Protein AF-A0A927V070-F1 (afdb_monomer)

Secondary structure (DSSP, 8-state):
----SSSSHHHHTT------------------TTHHHHHHHHHHHHHHHHHHHHHHHHHHHHHHHHHHHHHHHHHHHHHHHHHHHHHHHTSHHHHH-HHHHHHHHHHHHHHHHHHHS-TTEE-TT-EEETTTTEEEEEEEEEE----SS--PPEEEEEEEEEEPP------GGGGGG-EEEEETT-SEEBS-TT-HHHHHTT-EEEEEEGGGTTT-TTGGG-PPEEPTTS--SS-TT--EEEEETTT-EEES-TT-GGGS--EEEEEGGG--TTPEEPTTT-

Sequence (282 aa):
MNALFPLYIKLLNKYKVSLYPDNKRAFLSVSVAGSLSIEASMVLPLFMFFMLVICSPLFIMNKELVLREKMLETSLKMSEFFYITENVSSMDFAKSHPDIYSAAVKGISVVYAYTNLPSDVSAKLSTVSADKKIIDLIADYKTDIHYPFSVPSLHFIQRCYVRGFCGAQIKKSDYENITVYVTKYGTAYHKDTNCSYLYGANRVETSISYDNLFADITYMNQSYAACNLCIPTTMDNINFVYLTIGAYSYHYSLSCPIFKRTIYAVRLADITGEYSPCILCY

Solvent-accessible surface area (backbone atoms only — not comparable to full-atom values): 17044 Å² total; per-residue (Å²): 141,81,93,79,74,78,70,66,67,65,62,70,69,75,71,82,76,87,80,86,79,83,90,74,94,70,74,91,76,78,84,53,94,60,54,71,59,54,52,50,66,53,48,52,59,52,52,50,52,51,50,51,60,67,48,50,59,55,58,54,50,52,53,51,51,57,49,48,51,52,49,49,55,50,46,53,55,44,12,50,50,44,31,60,48,52,62,52,42,74,39,75,72,37,66,77,38,58,66,62,53,42,48,49,56,40,49,54,40,50,53,52,48,66,73,71,48,59,90,72,47,43,55,85,80,36,48,63,41,62,90,77,35,34,37,38,46,28,42,40,34,70,46,77,61,95,56,103,57,98,58,79,65,43,80,48,78,48,77,46,80,42,68,39,38,69,75,83,82,76,50,82,78,44,64,58,60,37,62,27,41,35,40,89,83,55,54,42,39,28,72,52,94,81,41,62,69,83,75,44,37,63,43,74,75,51,74,46,48,45,86,48,44,80,79,43,41,52,55,90,81,42,73,58,42,80,39,85,84,40,64,67,97,60,83,78,87,64,62,50,32,34,36,22,81,56,68,38,30,33,33,67,46,95,81,30,67,78,62,58,86,50,77,44,83,41,42,53,68,75,60,64,97,73,56,40,80,31,78,90,69,102

pLDDT: mean 78.22, std 15.0, range [40.25, 95.62]

Structure (mmCIF, N/CA/C/O backbone):
data_AF-A0A927V070-F1
#
_entry.id   AF-A0A927V070-F1
#
loop_
_atom_site.group_PDB
_atom_site.id
_atom_site.type_symbol
_atom_site.label_atom_id
_atom_site.label_alt_id
_atom_site.label_comp_id
_atom_site.label_asym_id
_atom_site.label_entity_id
_atom_site.label_seq_id
_atom_site.pdbx_PDB_ins_code
_atom_site.Cartn_x
_atom_site.Cartn_y
_atom_site.Cartn_z
_atom_site.occupancy
_atom_site.B_iso_or_equiv
_atom_site.auth_seq_id
_atom_site.auth_comp_id
_atom_site.auth_asym_id
_atom_site.auth_atom_id
_atom_site.pdbx_PDB_model_num
ATOM 1 N N . MET A 1 1 ? 85.638 -55.275 -41.269 1.00 42.44 1 MET A N 1
ATOM 2 C CA . MET A 1 1 ? 84.524 -54.297 -41.239 1.00 42.44 1 MET A CA 1
ATOM 3 C C . MET A 1 1 ? 83.482 -54.738 -42.267 1.00 42.44 1 MET A C 1
ATOM 5 O O . MET A 1 1 ? 83.410 -54.196 -43.353 1.00 42.44 1 MET A O 1
ATOM 9 N N . ASN A 1 2 ? 82.928 -55.937 -42.130 1.00 40.97 2 ASN A N 1
ATOM 10 C CA . ASN A 1 2 ? 81.855 -56.371 -41.219 1.00 40.97 2 ASN A CA 1
ATOM 11 C C . ASN A 1 2 ? 80.476 -56.114 -41.831 1.00 40.97 2 ASN A C 1
ATOM 13 O O . ASN A 1 2 ? 79.867 -55.061 -41.682 1.00 40.97 2 ASN A O 1
ATOM 17 N N . ALA A 1 3 ? 80.041 -57.154 -42.538 1.00 53.03 3 ALA A N 1
ATOM 18 C CA . ALA A 1 3 ? 78.742 -57.355 -43.136 1.00 53.03 3 ALA A CA 1
ATOM 19 C C . ALA A 1 3 ? 77.659 -57.504 -42.055 1.00 53.03 3 ALA A C 1
ATOM 21 O O . ALA A 1 3 ? 77.516 -58.569 -41.465 1.00 53.03 3 ALA A O 1
ATOM 22 N N . LEU A 1 4 ? 76.887 -56.445 -41.808 1.00 52.91 4 LEU A N 1
ATOM 23 C CA . LEU A 1 4 ? 75.688 -56.477 -40.956 1.00 52.91 4 LEU A CA 1
ATOM 24 C C . LEU A 1 4 ? 74.583 -55.545 -41.485 1.00 52.91 4 LEU A C 1
ATOM 26 O O . LEU A 1 4 ? 73.893 -54.891 -40.716 1.00 52.91 4 LEU A O 1
ATOM 30 N N . PHE A 1 5 ? 74.384 -55.486 -42.805 1.00 51.84 5 PHE A N 1
ATOM 31 C CA . PHE A 1 5 ? 73.253 -54.751 -43.392 1.00 51.84 5 PHE A CA 1
ATOM 32 C C . PHE A 1 5 ? 72.149 -55.591 -44.075 1.00 51.84 5 PHE A C 1
ATOM 34 O O . PHE A 1 5 ? 71.034 -55.082 -44.173 1.00 51.84 5 PHE A O 1
ATOM 41 N N . PRO A 1 6 ? 72.325 -56.876 -44.469 1.00 51.69 6 PRO A N 1
ATOM 42 C CA . PRO A 1 6 ? 71.235 -57.607 -45.128 1.00 51.69 6 PRO A CA 1
ATOM 43 C C . PRO A 1 6 ? 70.338 -58.428 -44.177 1.00 51.69 6 PRO A C 1
ATOM 45 O O . PRO A 1 6 ? 69.386 -59.057 -44.635 1.00 51.69 6 PRO A O 1
ATOM 48 N N . LEU A 1 7 ? 70.599 -58.442 -42.862 1.00 47.84 7 LEU A N 1
ATOM 49 C CA . LEU A 1 7 ? 69.871 -59.298 -41.906 1.00 47.84 7 LEU A CA 1
ATOM 50 C C . LEU A 1 7 ? 68.677 -58.612 -41.214 1.00 47.84 7 LEU A C 1
ATOM 52 O O . LEU A 1 7 ? 67.784 -59.304 -40.734 1.00 47.84 7 LEU A O 1
ATOM 56 N N . TYR A 1 8 ? 68.590 -57.278 -41.240 1.00 44.12 8 TYR A N 1
ATOM 57 C CA . TYR A 1 8 ? 67.458 -56.553 -40.641 1.00 44.12 8 TYR A CA 1
ATOM 58 C C . TYR A 1 8 ? 66.201 -56.567 -41.535 1.00 44.12 8 TYR A C 1
ATOM 60 O O . TYR A 1 8 ? 65.078 -56.690 -41.050 1.00 44.12 8 TYR A O 1
ATOM 68 N N . ILE A 1 9 ? 66.375 -56.564 -42.863 1.00 49.75 9 ILE A N 1
ATOM 69 C CA . ILE A 1 9 ? 65.259 -56.566 -43.831 1.00 49.75 9 ILE A CA 1
ATOM 70 C C . ILE A 1 9 ? 64.539 -57.931 -43.874 1.00 49.75 9 ILE A C 1
ATOM 72 O O . ILE A 1 9 ? 63.350 -58.006 -44.182 1.00 49.75 9 ILE A O 1
ATOM 76 N N . LYS A 1 10 ? 65.213 -59.024 -43.487 1.00 46.09 10 LYS A N 1
ATOM 77 C CA . LYS A 1 10 ? 64.619 -60.374 -43.466 1.00 46.09 10 LYS A CA 1
ATOM 78 C C . LYS A 1 10 ? 63.691 -60.648 -42.276 1.00 46.09 10 LYS A C 1
ATOM 80 O O . LYS A 1 10 ? 62.923 -61.604 -42.347 1.00 46.09 10 LYS A O 1
ATOM 85 N N . LEU A 1 11 ? 63.710 -59.826 -41.223 1.00 45.97 11 LEU A N 1
ATOM 86 C CA . LEU A 1 11 ? 62.804 -59.980 -40.074 1.00 45.97 11 LEU A CA 1
ATOM 87 C C . LEU A 1 11 ? 61.467 -59.247 -40.260 1.00 45.97 11 LEU A C 1
ATOM 89 O O . LEU A 1 11 ? 60.446 -59.722 -39.768 1.00 45.97 11 LEU A O 1
ATOM 93 N N . LEU A 1 12 ? 61.434 -58.162 -41.039 1.00 43.53 12 LEU A N 1
ATOM 94 C CA . LEU A 1 12 ? 60.206 -57.386 -41.270 1.00 43.53 12 LEU A CA 1
ATOM 95 C C . LEU A 1 12 ? 59.244 -58.029 -42.286 1.00 43.53 12 LEU A C 1
ATOM 97 O O . LEU A 1 12 ? 58.062 -57.705 -42.300 1.00 43.53 12 LEU A O 1
ATOM 101 N N . ASN A 1 13 ? 59.707 -59.000 -43.081 1.00 43.12 13 ASN A N 1
ATOM 102 C CA . ASN A 1 13 ? 58.864 -59.728 -44.041 1.00 43.12 13 ASN A CA 1
ATOM 103 C C . ASN A 1 13 ? 58.145 -60.962 -43.458 1.00 43.12 13 ASN A C 1
ATOM 105 O O . ASN A 1 13 ? 57.384 -61.605 -44.178 1.00 43.12 13 ASN A O 1
ATOM 109 N N . LYS A 1 14 ? 58.359 -61.313 -42.179 1.00 46.91 14 LYS A N 1
ATOM 110 C CA . LYS A 1 14 ? 57.771 -62.523 -41.565 1.00 46.91 14 LYS A CA 1
ATOM 111 C C . LYS A 1 14 ? 56.407 -62.297 -40.892 1.00 46.91 14 LYS A C 1
ATOM 113 O O . LYS A 1 14 ? 55.769 -63.264 -40.498 1.00 46.91 14 LYS A O 1
ATOM 118 N N . TYR A 1 15 ? 55.922 -61.057 -40.824 1.00 41.97 15 TYR A N 1
ATOM 119 C CA . TYR A 1 15 ? 54.604 -60.734 -40.262 1.00 41.97 15 TYR A CA 1
ATOM 120 C C . TYR A 1 15 ? 53.750 -59.908 -41.235 1.00 41.97 15 TYR A C 1
ATOM 122 O O . TYR A 1 15 ? 53.223 -58.855 -40.896 1.00 41.97 15 TYR A O 1
ATOM 130 N N . LYS A 1 16 ? 53.579 -60.406 -42.467 1.00 46.69 16 LYS A N 1
ATOM 131 C CA . LYS A 1 16 ? 52.390 -60.090 -43.271 1.00 46.69 16 LYS A CA 1
ATOM 132 C C . LYS A 1 16 ? 51.271 -61.037 -42.837 1.00 46.69 16 LYS A C 1
ATOM 134 O O . LYS A 1 16 ? 51.139 -62.129 -43.377 1.00 46.69 16 LYS A O 1
ATOM 139 N N . VAL A 1 17 ? 50.478 -60.617 -41.856 1.00 40.78 17 VAL A N 1
ATOM 140 C CA . VAL A 1 17 ? 49.144 -61.183 -41.627 1.00 40.78 17 VAL A CA 1
ATOM 141 C C . VAL A 1 17 ? 48.150 -60.105 -42.021 1.00 40.78 17 VAL A C 1
ATOM 143 O O . VAL A 1 17 ? 48.061 -59.058 -41.385 1.00 40.78 17 VAL A O 1
ATOM 146 N N . SER A 1 18 ? 47.454 -60.343 -43.130 1.00 47.91 18 SER A N 1
ATOM 147 C CA . SER A 1 18 ? 46.317 -59.536 -43.544 1.00 47.91 18 SER A CA 1
ATOM 148 C C . SER A 1 18 ? 45.116 -59.910 -42.692 1.00 47.91 18 SER A C 1
ATOM 150 O O . SER A 1 18 ? 44.740 -61.079 -42.688 1.00 47.91 18 SER A O 1
ATOM 152 N N . LEU A 1 19 ? 44.472 -58.936 -42.060 1.00 40.25 19 LEU A N 1
ATOM 153 C CA . LEU A 1 19 ? 43.096 -59.075 -41.595 1.00 40.25 19 LEU A CA 1
ATOM 154 C C . LEU A 1 19 ? 42.392 -57.730 -41.776 1.00 40.25 19 LEU A C 1
ATOM 156 O O . LEU A 1 19 ? 42.471 -56.846 -40.931 1.00 40.25 19 LEU A O 1
ATOM 160 N N . TYR A 1 20 ? 41.728 -57.588 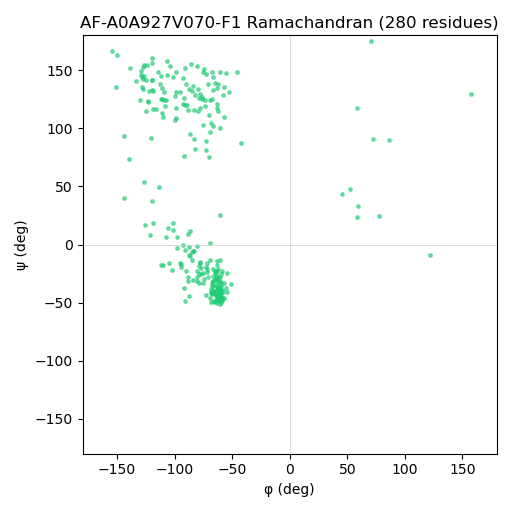-42.920 1.00 42.81 20 TYR A N 1
ATOM 161 C CA . TYR A 1 20 ? 40.611 -56.668 -43.074 1.00 42.81 20 TYR A CA 1
ATOM 162 C C . TYR A 1 20 ? 39.342 -57.441 -42.700 1.00 42.81 20 TYR A C 1
ATOM 164 O O . TYR A 1 20 ? 39.052 -58.448 -43.347 1.00 42.81 20 TYR A O 1
ATOM 172 N N . PRO A 1 21 ? 38.585 -56.995 -41.690 1.00 48.47 21 PRO A N 1
ATOM 173 C CA . PRO A 1 21 ? 37.137 -57.113 -41.690 1.00 48.47 21 PRO A CA 1
ATOM 174 C C . PRO A 1 21 ? 36.579 -55.688 -41.839 1.00 48.47 21 PRO A C 1
ATOM 176 O O . PRO A 1 21 ? 36.947 -54.766 -41.119 1.00 48.47 21 PRO A O 1
ATOM 179 N N . ASP A 1 22 ? 35.937 -55.376 -42.951 1.00 46.31 22 ASP A N 1
ATOM 180 C CA . ASP A 1 22 ? 34.513 -55.583 -43.194 1.00 46.31 22 ASP A CA 1
ATOM 181 C C . ASP A 1 22 ? 33.607 -54.865 -42.171 1.00 46.31 22 ASP A C 1
ATOM 183 O O . ASP A 1 22 ? 33.582 -55.171 -40.982 1.00 46.31 22 ASP A O 1
ATOM 187 N N . ASN A 1 23 ? 32.815 -53.931 -42.706 1.00 48.75 23 ASN A N 1
ATOM 188 C CA . ASN A 1 23 ? 31.600 -53.348 -42.132 1.00 48.75 23 ASN A CA 1
ATOM 189 C C . ASN A 1 23 ? 31.717 -52.376 -40.945 1.00 48.75 23 ASN A C 1
ATOM 191 O O . ASN A 1 23 ? 31.506 -52.726 -39.788 1.00 48.75 23 ASN A O 1
ATOM 195 N N . LYS A 1 24 ? 31.829 -51.088 -41.290 1.00 43.62 24 LYS A N 1
ATOM 196 C CA . LYS A 1 24 ? 30.825 -50.014 -41.080 1.00 43.62 24 LYS A CA 1
ATOM 197 C C . LYS A 1 24 ? 31.564 -48.678 -41.088 1.00 43.62 24 LYS A C 1
ATOM 199 O O . LYS A 1 24 ? 32.562 -48.505 -40.399 1.00 43.62 24 LYS A O 1
ATOM 204 N N . ARG A 1 25 ? 31.074 -47.725 -41.883 1.00 51.31 25 ARG A N 1
ATOM 205 C CA . ARG A 1 25 ? 31.574 -46.346 -41.894 1.00 51.31 25 ARG A CA 1
ATOM 206 C C . ARG A 1 25 ? 31.371 -45.746 -40.499 1.00 51.31 25 ARG A C 1
ATOM 208 O O . ARG A 1 25 ? 30.259 -45.347 -40.168 1.00 51.31 25 ARG A O 1
ATOM 215 N N . ALA A 1 26 ? 32.422 -45.710 -39.687 1.00 42.66 26 ALA A N 1
ATOM 216 C CA . ALA A 1 26 ? 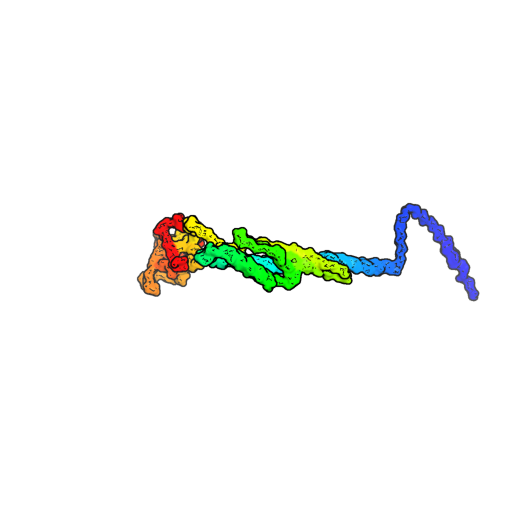32.493 -44.822 -38.540 1.00 42.66 26 ALA A CA 1
ATOM 217 C C . ALA A 1 26 ? 33.005 -43.468 -39.041 1.00 42.66 26 ALA A C 1
ATOM 219 O O . ALA A 1 26 ? 33.938 -43.399 -39.842 1.00 42.66 26 ALA A O 1
ATOM 220 N N . PHE A 1 27 ? 32.304 -42.415 -38.632 1.00 44.97 27 PHE A N 1
ATOM 221 C CA . PHE A 1 27 ? 32.565 -41.021 -38.963 1.00 44.97 27 PHE A CA 1
ATOM 222 C C . PHE A 1 27 ? 34.046 -40.647 -38.819 1.00 44.97 27 PHE A C 1
ATOM 224 O O . PHE A 1 27 ? 34.745 -41.169 -37.956 1.00 44.97 27 PHE A O 1
ATOM 231 N N . LEU A 1 28 ? 34.485 -39.710 -39.662 1.00 47.91 28 LEU A N 1
ATOM 232 C CA . LEU A 1 28 ? 35.779 -39.025 -39.641 1.00 47.91 28 LEU A CA 1
ATOM 233 C C . LEU A 1 28 ? 36.215 -38.618 -38.217 1.00 47.91 28 LEU A C 1
ATOM 235 O O . LEU A 1 28 ? 35.990 -37.487 -37.799 1.00 47.91 28 LEU A O 1
ATOM 239 N N . SER A 1 29 ? 36.891 -39.499 -37.483 1.00 55.31 29 SER A N 1
ATOM 240 C CA . SER A 1 29 ? 37.674 -39.116 -36.309 1.00 55.31 29 SER A CA 1
ATOM 241 C C . SER A 1 29 ? 39.100 -38.844 -36.770 1.00 55.31 29 SER A C 1
ATOM 243 O O . SER A 1 29 ? 40.006 -39.666 -36.605 1.00 55.31 29 SER A O 1
ATOM 245 N N . VAL A 1 30 ? 39.304 -37.684 -37.394 1.00 54.09 30 VAL A N 1
ATOM 246 C CA . VAL A 1 30 ? 40.652 -37.129 -37.502 1.00 54.09 30 VAL A CA 1
ATOM 247 C C . VAL A 1 30 ? 41.042 -36.704 -36.087 1.00 54.09 30 VAL A C 1
ATOM 249 O O . VAL A 1 30 ? 40.649 -35.647 -35.608 1.00 54.09 30 VAL A O 1
ATOM 252 N N . SER A 1 31 ? 41.779 -37.566 -35.392 1.00 58.81 31 SER A N 1
ATOM 253 C CA . SER A 1 31 ? 42.418 -37.262 -34.110 1.00 58.81 31 SER A CA 1
ATOM 254 C C . SER A 1 31 ? 43.575 -36.284 -34.355 1.00 58.81 31 SER A C 1
ATOM 256 O O . SER A 1 31 ? 44.744 -36.673 -34.375 1.00 58.81 31 SER A O 1
ATOM 258 N N . VAL A 1 32 ? 43.252 -35.012 -34.601 1.00 63.34 32 VAL A N 1
ATOM 259 C CA . VAL A 1 32 ? 44.246 -33.934 -34.638 1.00 63.34 32 VAL A CA 1
ATOM 260 C C . VAL A 1 32 ? 44.636 -33.603 -33.200 1.00 63.34 32 VAL A C 1
ATOM 262 O O . VAL A 1 32 ? 43.777 -33.285 -32.377 1.00 63.34 32 VAL A O 1
ATOM 265 N N . ALA A 1 33 ? 45.932 -33.654 -32.894 1.00 64.19 33 ALA A N 1
ATOM 266 C CA . ALA A 1 33 ? 46.458 -33.184 -31.618 1.00 64.19 33 ALA A CA 1
ATOM 267 C C . ALA A 1 33 ? 46.075 -31.704 -31.424 1.00 64.19 33 ALA A C 1
ATOM 269 O O . ALA A 1 33 ? 46.557 -30.837 -32.148 1.00 64.19 33 ALA A O 1
ATOM 270 N N . GLY A 1 34 ? 45.161 -31.435 -30.485 1.00 65.31 34 GLY A N 1
ATOM 271 C CA . GLY A 1 34 ? 44.624 -30.097 -30.202 1.00 65.31 34 GLY A CA 1
ATOM 272 C C . GLY A 1 34 ? 43.103 -29.954 -30.335 1.00 65.31 34 GLY A C 1
ATOM 273 O O . GLY A 1 34 ? 42.573 -28.932 -29.901 1.00 65.31 34 GLY A O 1
ATOM 274 N N . SER A 1 35 ? 42.383 -30.957 -30.857 1.00 76.81 35 SER A N 1
ATOM 275 C CA . SER A 1 35 ? 40.915 -30.904 -30.990 1.00 76.81 35 SER A CA 1
ATOM 276 C C . SER A 1 35 ? 40.200 -30.673 -29.653 1.00 76.81 35 SER A C 1
ATOM 278 O O . SER A 1 35 ? 39.314 -29.830 -29.581 1.00 76.81 35 SER A O 1
ATOM 280 N N . LEU A 1 36 ? 40.663 -31.315 -28.573 1.00 79.06 36 LEU A N 1
ATOM 281 C CA . LEU A 1 36 ? 40.113 -31.152 -27.220 1.00 79.06 36 LEU A CA 1
ATOM 282 C C . LEU A 1 36 ? 40.188 -29.694 -26.722 1.00 79.06 36 LEU A C 1
ATOM 284 O O . LEU A 1 36 ? 39.262 -29.196 -26.087 1.00 79.06 36 LEU A O 1
ATOM 288 N N . SER A 1 37 ? 41.283 -28.993 -27.026 1.00 86.62 37 SER A N 1
ATOM 289 C CA . SER A 1 37 ? 41.487 -27.602 -26.604 1.00 86.62 37 SER A CA 1
ATOM 290 C C . SER A 1 37 ? 40.644 -26.620 -27.423 1.00 86.62 37 SER A C 1
ATOM 292 O O . SER A 1 37 ? 40.203 -25.601 -26.894 1.00 86.62 37 SER A O 1
ATOM 294 N N . ILE A 1 38 ? 40.410 -26.919 -28.706 1.00 85.56 38 ILE A N 1
ATOM 295 C CA . ILE A 1 38 ? 39.554 -26.115 -29.592 1.00 85.56 38 ILE A CA 1
ATOM 296 C C . ILE A 1 38 ? 38.081 -26.303 -29.221 1.00 85.56 38 ILE A C 1
ATOM 298 O O . ILE A 1 38 ? 37.345 -25.329 -29.111 1.00 85.56 38 ILE A O 1
ATOM 302 N N . GLU A 1 39 ? 37.658 -27.537 -28.956 1.00 85.25 39 GLU A N 1
ATOM 303 C CA . GLU A 1 39 ? 36.308 -27.817 -28.468 1.00 85.25 39 GLU A CA 1
ATOM 304 C C . GLU A 1 39 ? 36.062 -27.114 -27.126 1.00 85.25 39 GLU A C 1
ATOM 306 O O . GLU A 1 39 ? 35.081 -26.385 -26.981 1.00 85.25 39 GLU A O 1
ATOM 311 N N . ALA A 1 40 ? 36.991 -27.221 -26.172 1.00 87.06 40 ALA A N 1
ATOM 312 C CA . ALA A 1 40 ? 36.871 -26.547 -24.880 1.00 87.06 40 ALA A CA 1
ATOM 313 C C . ALA A 1 40 ? 36.847 -25.008 -24.995 1.00 87.06 40 ALA A C 1
ATOM 315 O O . ALA A 1 40 ? 36.091 -24.354 -24.271 1.00 87.06 40 ALA A O 1
ATOM 316 N N . SER A 1 41 ? 37.627 -24.420 -25.913 1.00 90.44 41 SER A N 1
ATOM 317 C CA . SER A 1 41 ? 37.684 -22.962 -26.098 1.00 90.44 41 SER A CA 1
ATOM 318 C C . SER A 1 41 ? 36.430 -22.375 -26.749 1.00 90.44 41 SER A C 1
ATOM 320 O O . SER A 1 41 ? 36.158 -21.193 -26.553 1.00 90.44 41 SER A O 1
ATOM 322 N N . MET A 1 42 ? 35.631 -23.183 -27.455 1.00 87.81 42 MET A N 1
ATOM 323 C CA . MET A 1 42 ? 34.332 -22.770 -28.003 1.00 87.81 42 MET A CA 1
ATOM 324 C C . MET A 1 42 ? 33.167 -23.069 -27.053 1.00 87.81 42 MET A C 1
ATOM 326 O O . MET A 1 42 ? 32.238 -22.266 -26.939 1.00 87.81 42 MET A O 1
ATOM 330 N N . VAL A 1 43 ? 33.215 -24.198 -26.341 1.00 93.19 43 VAL A N 1
ATOM 331 C CA . VAL A 1 43 ? 32.144 -24.617 -25.425 1.00 93.19 43 VAL A CA 1
ATOM 332 C C . VAL A 1 43 ? 32.042 -23.681 -24.222 1.00 93.19 43 VAL A C 1
ATOM 334 O O . VAL A 1 43 ? 30.933 -23.310 -23.839 1.00 93.19 43 VAL A O 1
ATOM 337 N N . LEU A 1 44 ? 33.170 -23.251 -23.644 1.00 89.25 44 LEU A N 1
ATOM 338 C CA . LEU A 1 44 ? 33.158 -22.399 -22.453 1.00 89.25 44 LEU A CA 1
ATOM 339 C C . LEU A 1 44 ? 32.500 -21.021 -22.701 1.00 89.25 44 LEU A C 1
ATOM 341 O O . LEU A 1 44 ? 31.592 -20.672 -21.944 1.00 89.25 44 LEU A O 1
ATOM 345 N N . PRO A 1 45 ? 32.860 -20.238 -23.739 1.00 90.75 45 PRO A N 1
ATOM 346 C CA . PRO A 1 45 ? 32.178 -18.976 -24.031 1.00 90.75 45 PRO A CA 1
ATOM 347 C C . PRO A 1 45 ? 30.688 -19.147 -24.336 1.00 90.75 45 PRO A C 1
ATOM 349 O O . PRO A 1 45 ? 29.885 -18.326 -23.899 1.00 90.75 45 PRO A O 1
ATOM 352 N N . LEU A 1 46 ? 30.304 -20.218 -25.041 1.00 90.62 46 LEU A N 1
ATOM 353 C CA . LEU A 1 46 ? 28.903 -20.496 -25.365 1.00 90.62 46 LEU A CA 1
ATOM 354 C C . LEU A 1 46 ? 28.095 -20.824 -24.105 1.00 90.62 46 LEU A C 1
ATOM 356 O O . LEU A 1 46 ? 26.992 -20.310 -23.923 1.00 90.62 46 LEU A O 1
ATOM 360 N N . PHE A 1 47 ? 28.671 -21.613 -23.200 1.00 92.62 47 PHE A N 1
ATOM 361 C CA . PHE A 1 47 ? 28.085 -21.899 -21.896 1.00 92.62 47 PHE A CA 1
ATOM 362 C C . PHE A 1 47 ? 27.925 -20.631 -21.045 1.00 92.62 47 PHE A C 1
ATOM 364 O O . PHE A 1 47 ? 26.858 -20.397 -20.481 1.00 92.62 47 PHE A O 1
ATOM 371 N N . MET A 1 48 ? 28.948 -19.774 -20.990 1.00 89.81 48 MET A N 1
ATOM 372 C CA . MET A 1 48 ? 28.879 -18.512 -20.243 1.00 89.81 48 MET A CA 1
ATOM 373 C C . MET A 1 48 ? 27.849 -17.553 -20.846 1.00 89.81 48 MET A C 1
ATOM 375 O O . MET A 1 48 ? 27.074 -16.945 -20.112 1.00 89.81 48 MET A O 1
ATOM 379 N N . PHE A 1 49 ? 27.779 -17.458 -22.176 1.00 88.62 49 PHE A N 1
ATOM 380 C CA . PHE A 1 49 ? 26.744 -16.696 -22.872 1.00 88.62 49 PHE A CA 1
ATOM 381 C C . PHE A 1 49 ? 25.342 -17.207 -22.523 1.00 88.62 49 PHE A C 1
ATOM 383 O O . PHE A 1 49 ? 24.467 -16.417 -22.177 1.00 88.62 49 PHE A O 1
ATOM 390 N N . PHE A 1 50 ? 25.138 -18.524 -22.541 1.00 90.25 50 PHE A N 1
ATOM 391 C CA . PHE A 1 50 ? 23.871 -19.143 -22.161 1.00 90.25 50 PHE A CA 1
ATOM 392 C C . PHE A 1 50 ? 23.487 -18.834 -20.707 1.00 90.25 50 PHE A C 1
ATOM 394 O O . PHE A 1 50 ? 22.350 -18.443 -20.441 1.00 90.25 50 PHE A O 1
ATOM 401 N N . MET A 1 51 ? 24.439 -18.915 -19.775 1.00 91.00 51 MET A N 1
ATOM 402 C CA . MET A 1 51 ? 24.210 -18.549 -18.375 1.00 91.00 51 MET A CA 1
ATOM 403 C C . MET A 1 51 ? 23.849 -17.067 -18.211 1.00 91.00 51 MET A C 1
ATOM 405 O O . MET A 1 51 ? 22.921 -16.744 -17.473 1.00 91.00 51 MET A O 1
ATOM 409 N N . LEU A 1 52 ? 24.508 -16.158 -18.938 1.00 86.75 52 LEU A N 1
ATOM 410 C CA . LEU A 1 52 ? 24.147 -14.735 -18.943 1.00 86.75 52 LEU A CA 1
ATOM 411 C C . LEU A 1 52 ? 22.730 -14.506 -19.481 1.00 86.75 52 LEU A C 1
ATOM 413 O O . LEU A 1 52 ? 22.007 -13.661 -18.957 1.00 86.75 52 LEU A O 1
ATOM 417 N N . VAL A 1 53 ? 22.313 -15.273 -20.492 1.00 86.81 53 VAL A N 1
ATOM 418 C CA . VAL A 1 53 ? 20.947 -15.202 -21.021 1.00 86.81 53 VAL A CA 1
ATOM 419 C C . VAL A 1 53 ? 19.917 -15.675 -20.002 1.00 86.81 53 VAL A C 1
ATOM 421 O O . VAL A 1 53 ? 18.885 -15.030 -19.856 1.00 86.81 53 VAL A O 1
ATOM 424 N N . ILE A 1 54 ? 20.208 -16.739 -19.254 1.00 88.69 54 ILE A N 1
ATOM 425 C CA . ILE A 1 54 ? 19.335 -17.214 -18.172 1.00 88.69 54 ILE A CA 1
ATOM 426 C C . ILE A 1 54 ? 19.264 -16.208 -17.015 1.00 88.69 54 ILE A C 1
ATOM 428 O O . ILE A 1 54 ? 18.208 -16.050 -16.406 1.00 88.69 54 ILE A O 1
ATOM 432 N N . CYS A 1 55 ? 20.361 -15.514 -16.710 1.00 88.44 55 CYS A N 1
ATOM 433 C CA . CYS A 1 55 ? 20.406 -14.544 -15.616 1.00 88.44 55 CYS A CA 1
ATOM 434 C C . CYS A 1 55 ? 19.781 -13.182 -15.965 1.00 88.44 55 CYS A C 1
ATOM 436 O O . CYS A 1 55 ? 19.334 -12.479 -15.060 1.00 88.44 55 CYS A O 1
ATOM 438 N N . SER A 1 56 ? 19.723 -12.784 -17.240 1.00 84.56 56 SER A N 1
ATOM 439 C CA . SER A 1 56 ? 19.184 -11.479 -17.655 1.00 84.56 56 SER A CA 1
ATOM 440 C C . SER A 1 56 ? 17.752 -11.163 -17.169 1.00 84.56 56 SER A C 1
ATOM 442 O O . SER A 1 56 ? 17.548 -10.035 -16.705 1.00 84.56 56 SER A O 1
ATOM 444 N N . PRO A 1 57 ? 16.769 -12.095 -17.153 1.00 87.00 57 PRO A N 1
ATOM 445 C CA . PRO A 1 57 ? 15.440 -11.806 -16.614 1.00 87.00 57 PRO A CA 1
ATOM 446 C C . PRO A 1 57 ? 15.444 -11.509 -15.112 1.00 87.00 57 PRO A C 1
ATOM 448 O O . PRO A 1 57 ? 14.555 -10.800 -14.650 1.00 87.00 57 PRO A O 1
ATOM 451 N N . LEU A 1 58 ? 16.435 -11.979 -14.342 1.00 89.75 58 LEU A N 1
ATOM 452 C CA . LEU A 1 58 ? 16.516 -11.680 -12.907 1.00 89.75 58 LEU A CA 1
ATOM 453 C C . LEU A 1 58 ? 16.700 -10.179 -12.659 1.00 89.75 58 LEU A C 1
ATOM 455 O O . LEU A 1 58 ? 16.121 -9.633 -11.724 1.00 89.75 58 LEU A O 1
ATOM 459 N N . PHE A 1 59 ? 17.453 -9.490 -13.520 1.00 87.50 59 PHE A N 1
ATOM 460 C CA . PHE A 1 59 ? 17.628 -8.039 -13.428 1.00 87.50 59 PHE A CA 1
ATOM 461 C C . PHE A 1 59 ? 16.334 -7.283 -13.741 1.00 87.50 59 PHE A C 1
ATOM 463 O O . PHE A 1 59 ? 15.993 -6.334 -13.033 1.00 87.50 59 PHE A O 1
ATOM 470 N N . ILE A 1 60 ? 15.594 -7.729 -14.760 1.00 89.06 60 ILE A N 1
ATOM 471 C CA . ILE A 1 60 ? 14.288 -7.159 -15.121 1.00 89.06 60 ILE A CA 1
ATOM 472 C C . ILE A 1 60 ? 13.300 -7.374 -13.971 1.00 89.06 60 ILE A C 1
ATOM 474 O O . ILE A 1 60 ? 12.678 -6.422 -13.508 1.00 89.06 60 ILE A O 1
ATOM 478 N N . MET A 1 61 ? 13.233 -8.597 -13.443 1.00 91.69 61 MET A N 1
ATOM 479 C CA . MET A 1 61 ? 12.373 -8.958 -12.319 1.00 91.69 61 MET A CA 1
ATOM 480 C C . MET A 1 61 ? 12.695 -8.137 -11.065 1.00 91.69 61 MET A C 1
ATOM 482 O O . MET A 1 61 ? 11.783 -7.649 -10.406 1.00 91.69 61 MET A O 1
ATOM 486 N N . ASN A 1 62 ? 13.974 -7.925 -10.746 1.00 91.56 62 ASN A N 1
ATOM 487 C CA . ASN A 1 62 ? 14.364 -7.080 -9.616 1.00 91.56 62 ASN A CA 1
ATOM 488 C C . ASN A 1 62 ? 13.875 -5.634 -9.793 1.00 91.56 62 ASN A C 1
ATOM 490 O O . ASN A 1 62 ? 13.342 -5.057 -8.844 1.00 91.56 62 ASN A O 1
ATOM 494 N N . LYS A 1 63 ? 13.993 -5.057 -11.000 1.00 90.81 63 LYS A N 1
ATOM 495 C CA . LYS A 1 63 ? 13.453 -3.717 -11.290 1.00 90.81 63 LYS A CA 1
ATOM 496 C C . LYS A 1 63 ? 11.927 -3.691 -11.154 1.00 90.81 63 LYS A C 1
ATOM 498 O O . LYS A 1 63 ? 11.398 -2.779 -10.521 1.00 90.81 63 LYS A O 1
ATOM 503 N N . GLU A 1 64 ? 11.231 -4.699 -11.680 1.00 92.69 64 GLU A N 1
ATOM 504 C CA . GLU A 1 64 ? 9.773 -4.830 -11.557 1.00 92.69 64 GLU A CA 1
ATOM 505 C C . GLU A 1 64 ? 9.309 -4.940 -10.100 1.00 92.69 64 GLU A C 1
ATOM 507 O O . GLU A 1 64 ? 8.316 -4.317 -9.726 1.00 92.69 64 GLU A O 1
ATOM 512 N N . LEU A 1 65 ? 10.011 -5.710 -9.265 1.00 94.75 65 LEU A N 1
ATOM 513 C CA . LEU A 1 65 ? 9.669 -5.893 -7.853 1.00 94.75 65 LEU A CA 1
ATOM 514 C C . LEU A 1 65 ? 9.831 -4.592 -7.062 1.00 94.75 65 LEU A C 1
ATOM 516 O O . LEU A 1 65 ? 8.895 -4.183 -6.375 1.00 94.75 65 LEU A O 1
ATOM 520 N N . VAL A 1 66 ? 10.968 -3.908 -7.219 1.00 94.31 66 VAL A N 1
ATOM 521 C CA . VAL A 1 66 ? 11.222 -2.617 -6.557 1.00 94.31 66 VAL A CA 1
ATOM 522 C C . VAL A 1 66 ? 10.207 -1.566 -7.004 1.00 94.31 66 VAL A C 1
ATOM 524 O O . VAL A 1 66 ? 9.689 -0.803 -6.187 1.00 94.31 66 VAL A O 1
ATOM 527 N N . LEU A 1 67 ? 9.880 -1.525 -8.299 1.00 94.88 67 LEU A N 1
ATOM 528 C CA . LEU A 1 67 ? 8.867 -0.604 -8.802 1.00 94.88 67 LEU A CA 1
ATOM 529 C C . LEU A 1 67 ? 7.472 -0.957 -8.272 1.00 94.88 67 LEU A C 1
ATOM 531 O O . LEU A 1 67 ? 6.724 -0.057 -7.895 1.00 94.88 67 LEU A O 1
ATOM 535 N N . ARG A 1 68 ? 7.127 -2.248 -8.188 1.00 95.00 68 ARG A N 1
ATOM 536 C CA . ARG A 1 68 ? 5.849 -2.717 -7.632 1.00 95.00 68 ARG A CA 1
ATOM 537 C C . ARG A 1 68 ? 5.651 -2.271 -6.195 1.00 95.00 68 ARG A C 1
ATOM 539 O O . ARG A 1 68 ? 4.567 -1.800 -5.866 1.00 95.00 68 ARG A O 1
ATOM 546 N N . GLU A 1 69 ? 6.676 -2.428 -5.369 1.00 95.62 69 GLU A N 1
ATOM 547 C CA . GLU A 1 69 ? 6.648 -2.019 -3.968 1.00 95.62 69 GLU A CA 1
ATOM 548 C C . GLU A 1 69 ? 6.397 -0.513 -3.848 1.00 95.62 69 GLU A C 1
ATOM 550 O O . GLU A 1 69 ? 5.438 -0.104 -3.195 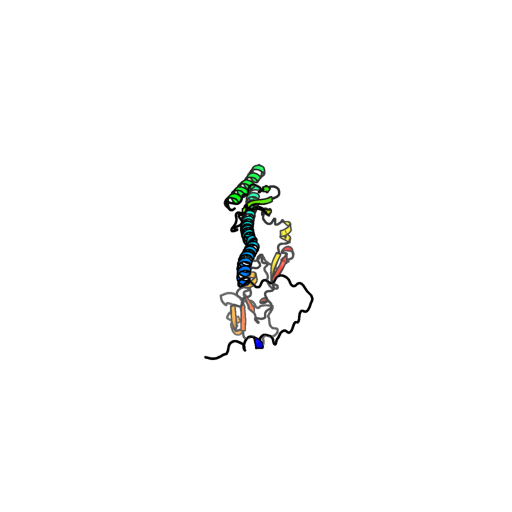1.00 95.62 69 GLU A O 1
ATOM 555 N N . LYS A 1 70 ? 7.153 0.306 -4.589 1.00 95.50 70 LYS A N 1
ATOM 556 C CA . LYS A 1 70 ? 6.956 1.764 -4.620 1.00 95.50 70 LYS A CA 1
ATOM 557 C C . LYS A 1 70 ? 5.573 2.166 -5.128 1.00 95.50 70 LYS A C 1
ATOM 559 O O . LYS A 1 70 ? 4.940 3.061 -4.574 1.00 95.50 70 LYS A O 1
ATOM 564 N N . MET A 1 71 ? 5.073 1.520 -6.179 1.00 95.19 71 MET A N 1
ATOM 565 C CA . MET A 1 71 ? 3.719 1.770 -6.688 1.00 95.19 71 MET A CA 1
ATOM 566 C C . MET A 1 71 ? 2.645 1.421 -5.652 1.00 95.19 71 MET A C 1
ATOM 568 O O . MET A 1 71 ? 1.642 2.123 -5.528 1.00 95.19 71 MET A O 1
ATOM 572 N N . LEU A 1 72 ? 2.838 0.340 -4.900 1.00 95.12 72 LEU A N 1
ATOM 573 C CA . LEU A 1 72 ? 1.914 -0.065 -3.850 1.00 95.12 72 LEU A CA 1
ATOM 574 C C . LEU A 1 72 ? 1.949 0.919 -2.675 1.00 95.12 72 LEU A C 1
ATOM 576 O O . LEU A 1 72 ? 0.901 1.380 -2.241 1.00 95.12 72 LEU A O 1
ATOM 580 N N . GLU A 1 73 ? 3.131 1.315 -2.211 1.00 95.00 73 GLU A N 1
ATOM 581 C CA . GLU A 1 73 ? 3.273 2.318 -1.151 1.00 95.00 73 GLU A CA 1
ATOM 582 C C . GLU A 1 73 ? 2.629 3.655 -1.550 1.00 95.00 73 GLU A C 1
ATOM 584 O O . GLU A 1 73 ? 1.816 4.215 -0.809 1.00 95.00 73 GLU A O 1
ATOM 589 N N . THR A 1 74 ? 2.921 4.134 -2.761 1.00 94.88 74 THR A N 1
ATOM 590 C CA . THR A 1 74 ? 2.358 5.389 -3.276 1.00 94.88 74 THR A CA 1
ATOM 591 C C . THR A 1 74 ? 0.846 5.331 -3.424 1.00 94.88 74 THR A C 1
ATOM 593 O O . THR A 1 74 ? 0.158 6.254 -2.992 1.00 94.88 74 THR A O 1
ATOM 596 N N . SER A 1 75 ? 0.307 4.245 -3.975 1.00 94.50 75 SER A N 1
ATOM 597 C CA . SER A 1 75 ? -1.141 4.076 -4.127 1.00 94.50 75 SER A CA 1
ATOM 598 C C . SER A 1 75 ? -1.866 3.932 -2.786 1.00 94.50 75 SER A C 1
ATOM 600 O O . SER A 1 75 ? -2.954 4.488 -2.636 1.00 94.50 75 SER A O 1
ATOM 602 N N . LEU A 1 76 ? -1.270 3.273 -1.786 1.00 93.31 76 LEU A N 1
ATOM 603 C CA . LEU A 1 76 ? -1.824 3.203 -0.431 1.00 93.31 76 LEU A CA 1
ATOM 604 C C . LEU A 1 76 ? -1.885 4.586 0.223 1.00 93.31 76 LEU A C 1
ATOM 606 O O . LEU A 1 76 ? -2.927 4.952 0.771 1.00 93.31 76 LEU A O 1
ATOM 610 N N . LYS A 1 77 ? -0.823 5.386 0.086 1.00 92.69 77 LYS A N 1
ATOM 611 C CA . LYS A 1 77 ? -0.777 6.775 0.567 1.00 92.69 77 LYS A CA 1
ATOM 612 C C . LYS A 1 77 ? -1.775 7.675 -0.152 1.00 92.69 77 LYS A C 1
ATOM 614 O O . LYS A 1 77 ? -2.495 8.432 0.491 1.00 92.69 77 LYS A O 1
ATOM 619 N N . MET A 1 78 ? -1.905 7.533 -1.470 1.00 92.31 78 MET A N 1
ATOM 620 C CA . MET A 1 78 ? -2.964 8.200 -2.233 1.00 92.31 78 MET A CA 1
ATOM 621 C C . MET A 1 78 ? -4.358 7.786 -1.739 1.00 92.31 78 MET A C 1
ATOM 623 O O . MET A 1 78 ? -5.271 8.608 -1.694 1.00 92.31 78 MET A O 1
ATOM 627 N N . SER A 1 79 ? -4.527 6.526 -1.331 1.00 92.50 79 SER A N 1
ATOM 628 C CA . SER A 1 79 ? -5.783 6.019 -0.778 1.00 92.50 79 SER A CA 1
ATOM 629 C C . SER A 1 79 ? -6.155 6.706 0.541 1.00 92.50 79 SER A C 1
ATOM 631 O O . SER A 1 79 ? -7.335 6.962 0.762 1.00 92.50 79 SER A O 1
ATOM 633 N N . GLU A 1 80 ? -5.183 7.074 1.382 1.00 90.06 80 GLU A N 1
ATOM 634 C CA . GLU A 1 80 ? -5.426 7.817 2.630 1.00 90.06 80 GLU A CA 1
ATOM 635 C C . GLU A 1 80 ? -6.023 9.211 2.366 1.00 90.06 80 GLU A C 1
ATOM 637 O O . GLU A 1 80 ? -6.845 9.694 3.151 1.00 90.06 80 GLU A O 1
ATOM 642 N N . PHE A 1 81 ? -5.686 9.850 1.238 1.00 88.62 81 PHE A N 1
ATOM 643 C CA . PHE A 1 81 ? -6.253 11.153 0.881 1.00 88.62 81 PHE A CA 1
ATOM 644 C C . PHE A 1 81 ? -7.765 11.096 0.677 1.00 88.62 81 PHE A C 1
ATOM 646 O O . PHE A 1 81 ? -8.440 12.085 0.960 1.00 88.62 81 PHE A O 1
ATOM 653 N N . PHE A 1 82 ? -8.325 9.955 0.267 1.00 88.06 82 PHE A N 1
ATOM 654 C CA . PHE A 1 82 ? -9.778 9.794 0.171 1.00 88.06 82 PHE A CA 1
ATOM 655 C C . PHE A 1 82 ? -10.464 9.954 1.530 1.00 88.06 82 PHE A C 1
ATOM 657 O O . PHE A 1 82 ? -11.501 10.603 1.603 1.00 88.06 82 PHE A O 1
ATOM 664 N N . TYR A 1 83 ? -9.864 9.463 2.615 1.00 85.88 83 TYR A N 1
ATOM 665 C CA . TYR A 1 83 ? -10.435 9.577 3.958 1.00 85.88 83 TYR A CA 1
ATOM 666 C C . TYR A 1 83 ? -10.434 11.020 4.466 1.00 85.88 83 TYR A C 1
ATOM 668 O O . TYR A 1 83 ? -11.453 11.528 4.932 1.00 85.88 83 TYR A O 1
ATOM 676 N N . ILE A 1 84 ? -9.285 11.696 4.357 1.00 81.75 84 ILE A N 1
ATOM 677 C CA . ILE A 1 84 ? -9.130 13.087 4.810 1.00 81.75 84 ILE A CA 1
ATOM 678 C C . ILE A 1 84 ? -10.123 13.975 4.074 1.00 81.75 84 ILE A C 1
ATOM 680 O O . ILE A 1 84 ? -10.834 14.782 4.670 1.00 81.75 84 ILE A O 1
ATOM 684 N N . THR A 1 85 ? -10.180 13.799 2.761 1.00 76.81 85 THR A N 1
ATOM 685 C CA . THR A 1 85 ? -11.041 14.600 1.914 1.00 76.81 85 THR A CA 1
ATOM 686 C C . THR A 1 85 ? -12.509 14.253 2.201 1.00 76.81 85 THR A C 1
ATOM 688 O O . THR A 1 85 ? -13.304 15.168 2.362 1.00 76.81 85 THR A O 1
ATOM 691 N N . GLU A 1 86 ? -12.897 12.991 2.390 1.00 76.94 86 GLU A N 1
ATOM 692 C CA . GLU A 1 86 ? -14.285 12.635 2.725 1.00 76.94 86 GLU A CA 1
ATOM 693 C C . GLU A 1 86 ? -14.759 13.280 4.040 1.00 76.94 86 GLU A C 1
ATOM 695 O O . GLU A 1 86 ? -15.866 13.819 4.100 1.00 76.94 86 GLU A O 1
ATOM 700 N N . ASN A 1 87 ? -13.900 13.354 5.057 1.00 75.44 87 ASN A N 1
ATOM 701 C CA . ASN A 1 87 ? -14.216 14.091 6.284 1.00 75.44 87 ASN A CA 1
ATOM 702 C C . ASN A 1 87 ? -14.425 15.589 6.022 1.00 75.44 87 ASN A C 1
ATOM 704 O O . ASN A 1 87 ? -15.373 16.177 6.539 1.00 75.44 87 ASN A O 1
ATOM 708 N N . VAL A 1 88 ? -13.605 16.203 5.168 1.00 74.69 88 VAL A N 1
ATOM 709 C CA . VAL A 1 88 ? -13.792 17.600 4.737 1.00 74.69 88 VAL A CA 1
ATOM 710 C C . VAL A 1 88 ? -15.054 17.759 3.878 1.00 74.69 88 VAL A C 1
ATOM 712 O O . VAL A 1 88 ? -15.737 18.774 3.975 1.00 74.69 88 VAL A O 1
ATOM 715 N N . SER A 1 89 ? -15.426 16.745 3.090 1.00 67.06 89 SER A N 1
ATOM 716 C CA . SER A 1 89 ? -16.624 16.758 2.239 1.00 67.06 89 SER A CA 1
ATOM 717 C C . SER A 1 89 ? -17.928 16.867 3.034 1.00 67.06 89 SER A C 1
ATOM 719 O O . SER A 1 89 ? -18.936 17.356 2.528 1.00 67.06 89 SER A O 1
ATOM 721 N N . SER A 1 90 ? -17.900 16.466 4.309 1.00 67.81 90 SER A N 1
ATOM 722 C CA . SER A 1 90 ? -19.035 16.605 5.222 1.00 67.81 90 SER A CA 1
ATOM 723 C C . SER A 1 90 ? -19.304 18.055 5.660 1.00 67.81 90 SER A C 1
ATOM 725 O O . SER A 1 90 ? -20.411 18.348 6.127 1.00 67.81 90 SER A O 1
ATOM 727 N N . MET A 1 91 ? -18.343 18.966 5.459 1.00 72.31 91 MET A N 1
ATOM 728 C CA . MET A 1 91 ? -18.470 20.395 5.755 1.00 72.31 91 MET A CA 1
ATOM 729 C C . MET A 1 91 ? -19.388 21.091 4.738 1.00 72.31 91 MET A C 1
ATOM 731 O O . MET A 1 91 ? -19.403 20.751 3.554 1.00 72.31 91 MET A O 1
ATOM 735 N N . ASP A 1 92 ? -20.133 22.103 5.184 1.00 71.75 92 ASP A N 1
ATOM 736 C CA . ASP A 1 92 ? -21.184 22.747 4.378 1.00 71.75 92 ASP A CA 1
ATOM 737 C C . ASP A 1 92 ? -20.666 23.371 3.072 1.00 71.75 92 ASP A C 1
ATOM 739 O O . ASP A 1 92 ? -21.336 23.309 2.040 1.00 71.75 92 ASP A O 1
ATOM 743 N N . PHE A 1 93 ? -19.429 23.879 3.072 1.00 72.38 93 PHE A N 1
ATOM 744 C CA . PHE A 1 93 ? -18.772 24.384 1.864 1.00 72.38 93 PHE A CA 1
ATOM 745 C C . PHE A 1 93 ? -18.538 23.281 0.821 1.00 72.38 93 PHE A C 1
ATOM 747 O O . PHE A 1 93 ? -18.813 23.470 -0.362 1.00 72.38 93 PHE A O 1
ATOM 754 N N . ALA A 1 94 ? -18.084 22.102 1.240 1.00 68.75 94 ALA A N 1
ATOM 755 C CA . ALA A 1 94 ? -17.738 21.030 0.315 1.00 68.75 94 ALA A CA 1
ATOM 756 C C . ALA A 1 94 ? -18.974 20.349 -0.297 1.00 68.75 94 ALA A C 1
ATOM 758 O O . ALA A 1 94 ? -18.940 19.954 -1.461 1.00 68.75 94 ALA A O 1
ATOM 759 N N . LYS A 1 95 ? -20.097 20.310 0.432 1.00 71.44 95 LYS A N 1
ATOM 760 C CA . LYS A 1 95 ? -21.395 19.870 -0.111 1.00 71.44 95 LYS A CA 1
ATOM 761 C C . LYS A 1 95 ? -21.888 20.755 -1.255 1.00 71.44 95 LYS A C 1
ATOM 763 O O . LYS A 1 95 ? -22.549 20.263 -2.162 1.00 71.44 95 LYS A O 1
ATOM 768 N N . SER A 1 96 ? -21.572 22.049 -1.210 1.00 77.56 96 SER A N 1
ATOM 769 C CA . SER A 1 96 ? -22.009 23.010 -2.227 1.00 77.56 96 SER A CA 1
ATOM 770 C C . SER A 1 96 ? -21.212 22.936 -3.539 1.00 77.56 96 SER A C 1
ATOM 772 O O . SER A 1 96 ? -21.717 23.371 -4.568 1.00 77.56 96 SER A O 1
ATOM 774 N N . HIS A 1 97 ? -19.997 22.367 -3.523 1.00 78.50 97 HIS A N 1
ATOM 775 C CA . HIS A 1 97 ? -19.096 22.312 -4.683 1.00 78.50 97 HIS A CA 1
ATOM 776 C C . HIS A 1 97 ? -18.367 20.952 -4.799 1.00 78.50 97 HIS A C 1
ATOM 778 O O . HIS A 1 97 ? -17.154 20.868 -4.562 1.00 78.50 97 HIS A O 1
ATOM 784 N N . PRO A 1 98 ? -19.068 19.876 -5.204 1.00 75.81 98 PRO A N 1
ATOM 785 C CA . PRO A 1 98 ? -18.481 18.537 -5.334 1.00 75.81 98 PRO A CA 1
ATOM 786 C C . PRO A 1 98 ? -17.375 18.453 -6.404 1.00 75.81 98 PRO A C 1
ATOM 788 O O . PRO A 1 98 ? -16.443 17.655 -6.281 1.00 75.81 98 PRO A O 1
ATOM 791 N N . ASP A 1 99 ? -17.417 19.312 -7.424 1.00 81.69 99 ASP A N 1
ATOM 792 C CA . ASP A 1 99 ? -16.418 19.321 -8.498 1.00 81.69 99 ASP A CA 1
ATOM 793 C C . ASP A 1 99 ? -15.038 19.767 -7.999 1.00 81.69 99 ASP A C 1
ATOM 795 O O . ASP A 1 99 ? -14.028 19.129 -8.308 1.00 81.69 99 ASP A O 1
ATOM 799 N N . ILE A 1 100 ? -15.002 20.809 -7.159 1.00 78.69 100 ILE A N 1
ATOM 800 C CA . ILE A 1 100 ? -13.777 21.334 -6.533 1.00 78.69 100 ILE A CA 1
ATOM 801 C C . ILE A 1 100 ? -13.141 20.260 -5.650 1.00 78.69 100 ILE A C 1
ATOM 803 O O . ILE A 1 100 ? -11.927 20.052 -5.671 1.00 78.69 100 ILE A O 1
ATOM 807 N N . TYR A 1 101 ? -13.978 19.527 -4.921 1.00 75.44 101 TYR A N 1
ATOM 808 C CA . TYR A 1 101 ? -13.555 18.411 -4.094 1.00 75.44 101 TYR A CA 1
ATOM 809 C C . TYR A 1 101 ? -12.898 17.293 -4.919 1.00 75.44 101 TYR A C 1
ATOM 811 O O . TYR A 1 101 ? -11.786 16.850 -4.618 1.00 75.44 101 TYR A O 1
ATOM 819 N N . SER A 1 102 ? -13.546 16.881 -6.012 1.00 80.56 102 SER A N 1
ATOM 820 C CA . SER A 1 102 ? -13.015 15.842 -6.896 1.00 80.56 102 SER A CA 1
ATOM 821 C C . SER A 1 102 ? -11.679 16.252 -7.533 1.00 80.56 102 SER A C 1
ATOM 823 O O . SER A 1 102 ? -10.773 15.426 -7.672 1.00 80.56 102 SER A O 1
ATOM 825 N N . ALA A 1 103 ? -11.533 17.534 -7.882 1.00 84.94 103 ALA A N 1
ATOM 826 C CA . ALA A 1 103 ? -10.315 18.094 -8.447 1.00 84.94 103 ALA A CA 1
ATOM 827 C C . ALA A 1 103 ? -9.176 18.133 -7.419 1.00 84.94 103 ALA A C 1
ATOM 829 O O . ALA A 1 103 ? -8.041 17.814 -7.769 1.00 84.94 103 ALA A O 1
ATOM 830 N N . ALA A 1 104 ? -9.471 18.443 -6.153 1.00 84.19 104 ALA A N 1
ATOM 831 C CA . ALA A 1 104 ? -8.483 18.447 -5.078 1.00 84.19 104 ALA A CA 1
ATOM 832 C C . ALA A 1 104 ? -7.908 17.044 -4.821 1.00 84.19 104 ALA A C 1
ATOM 834 O O . ALA A 1 104 ? -6.687 16.880 -4.798 1.00 84.19 104 ALA A O 1
ATOM 835 N N . VAL A 1 105 ? -8.766 16.019 -4.712 1.00 85.38 105 VAL A N 1
ATOM 836 C CA . VAL A 1 105 ? -8.330 14.620 -4.531 1.00 85.38 105 VAL A CA 1
ATOM 837 C C . VAL A 1 105 ? -7.443 14.179 -5.692 1.00 85.38 105 VAL A C 1
ATOM 839 O O . VAL A 1 105 ? -6.360 13.635 -5.472 1.00 85.38 105 VAL A O 1
ATOM 842 N N . LYS A 1 106 ? -7.871 14.447 -6.932 1.00 87.25 106 LYS A N 1
ATOM 843 C CA . LYS A 1 106 ? -7.098 14.121 -8.137 1.00 87.25 106 LYS A CA 1
ATOM 844 C C . LYS A 1 106 ? -5.762 14.863 -8.158 1.00 87.25 106 LYS A C 1
ATOM 846 O O . LYS A 1 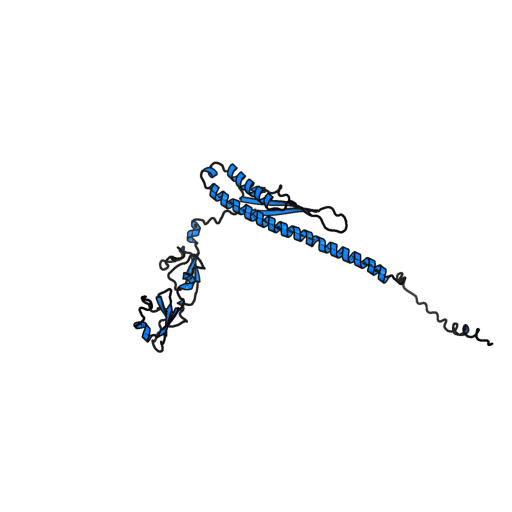106 ? -4.736 14.234 -8.380 1.00 87.25 106 LYS A O 1
ATOM 851 N N . GLY A 1 107 ? -5.764 16.167 -7.889 1.00 86.25 107 GLY A N 1
ATOM 852 C CA . GLY A 1 107 ? -4.570 17.010 -7.915 1.00 86.25 107 GLY A CA 1
ATOM 853 C C . GLY A 1 107 ? -3.514 16.559 -6.909 1.00 86.25 107 GLY A C 1
ATOM 854 O O . GLY A 1 107 ? -2.377 16.304 -7.297 1.00 86.25 107 GLY A O 1
ATOM 855 N N . ILE A 1 108 ? -3.901 16.377 -5.643 1.00 87.69 108 ILE A N 1
ATOM 856 C CA . ILE A 1 108 ? -2.990 15.915 -4.583 1.00 87.69 108 ILE A CA 1
ATOM 857 C C . ILE A 1 108 ? -2.440 14.526 -4.921 1.00 87.69 108 ILE A C 1
ATOM 859 O O . ILE A 1 108 ? -1.235 14.300 -4.833 1.00 87.69 108 ILE A O 1
ATOM 863 N N . SER A 1 109 ? -3.306 13.613 -5.368 1.00 87.25 109 SER A N 1
ATOM 864 C CA . SER A 1 109 ? -2.913 12.247 -5.726 1.00 87.25 109 SER A CA 1
ATOM 865 C C . SER A 1 109 ? -1.924 12.218 -6.895 1.00 87.25 109 SER A C 1
ATOM 867 O O . SER A 1 109 ? -0.936 11.489 -6.850 1.00 87.25 109 SER A O 1
ATOM 869 N N . VAL A 1 110 ? -2.155 13.031 -7.930 1.00 87.94 110 VAL A N 1
ATOM 870 C CA . VAL A 1 110 ? -1.266 13.139 -9.095 1.00 87.94 110 VAL A CA 1
ATOM 871 C C . VAL A 1 110 ? 0.085 13.720 -8.693 1.00 87.94 110 VAL A C 1
ATOM 873 O O . VAL A 1 110 ? 1.112 13.133 -9.024 1.00 87.94 110 VAL A O 1
ATOM 876 N N . VAL A 1 111 ? 0.101 14.832 -7.952 1.00 90.31 111 VAL A N 1
ATOM 877 C CA . VAL A 1 111 ? 1.347 15.447 -7.470 1.00 90.31 111 VAL A CA 1
ATOM 878 C C . VAL A 1 111 ? 2.147 14.441 -6.646 1.00 90.31 111 VAL A C 1
ATOM 880 O O . VAL A 1 111 ? 3.334 14.259 -6.897 1.00 90.31 111 VAL A O 1
ATOM 883 N N . TYR A 1 112 ? 1.488 13.727 -5.734 1.00 91.56 112 TYR A N 1
ATOM 884 C CA . TYR A 1 112 ? 2.140 12.730 -4.895 1.00 91.56 112 TYR A CA 1
ATOM 885 C C . TYR A 1 112 ? 2.717 11.553 -5.698 1.00 91.56 112 TYR A C 1
ATOM 887 O O . TYR A 1 112 ? 3.819 11.086 -5.409 1.00 91.56 112 TYR A O 1
ATOM 895 N N . ALA A 1 113 ? 2.016 11.081 -6.732 1.00 90.81 113 ALA A N 1
ATOM 896 C CA . ALA A 1 113 ? 2.542 10.047 -7.621 1.00 90.81 113 ALA A CA 1
ATOM 897 C C . ALA A 1 113 ? 3.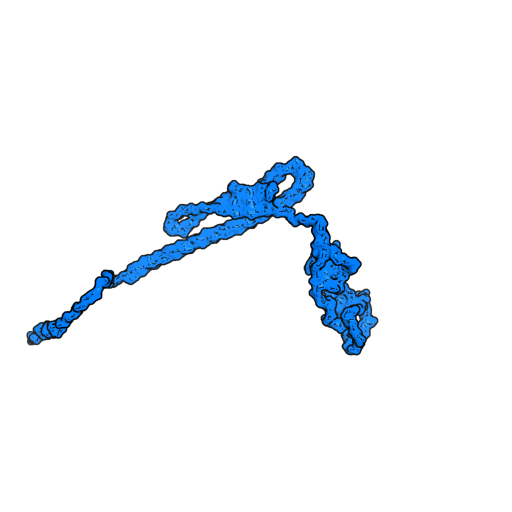815 10.520 -8.347 1.00 90.81 113 ALA A C 1
ATOM 899 O O . ALA A 1 113 ? 4.802 9.789 -8.387 1.00 90.81 113 ALA A O 1
ATOM 900 N N . TYR A 1 114 ? 3.826 11.757 -8.857 1.00 88.75 114 TYR A N 1
ATOM 901 C CA . TYR A 1 114 ? 4.991 12.331 -9.541 1.00 88.75 114 TYR A CA 1
ATOM 902 C C . TYR A 1 114 ? 6.197 12.556 -8.625 1.00 88.75 114 TYR A C 1
ATOM 904 O O . TYR A 1 114 ? 7.326 12.473 -9.097 1.00 88.75 114 TYR A O 1
ATOM 912 N N . THR A 1 115 ? 5.990 12.846 -7.338 1.00 90.56 115 THR A N 1
ATOM 913 C CA . THR A 1 115 ? 7.101 13.083 -6.402 1.00 90.56 115 THR A CA 1
ATOM 914 C C . THR A 1 115 ? 7.739 11.802 -5.879 1.00 90.56 115 THR A C 1
ATOM 916 O O . THR A 1 115 ? 8.907 11.822 -5.507 1.00 90.56 115 THR A O 1
ATOM 919 N N . ASN A 1 116 ? 6.982 10.705 -5.801 1.00 92.44 116 ASN A N 1
ATOM 920 C CA . ASN A 1 116 ? 7.447 9.467 -5.167 1.00 92.44 116 ASN A CA 1
ATOM 921 C C . ASN A 1 116 ? 7.871 8.383 -6.164 1.00 92.44 116 ASN A C 1
ATOM 923 O O . ASN A 1 116 ? 8.638 7.485 -5.805 1.00 92.44 116 ASN A O 1
ATOM 927 N N . LEU A 1 117 ? 7.387 8.439 -7.407 1.00 93.75 117 LEU A N 1
ATOM 928 C CA . LEU A 1 117 ? 7.852 7.526 -8.442 1.00 93.75 117 LEU A CA 1
ATOM 929 C C . LEU A 1 117 ? 9.252 7.925 -8.941 1.00 93.75 117 LEU A C 1
ATOM 931 O O . LEU A 1 117 ? 9.595 9.109 -8.956 1.00 93.75 117 LEU A O 1
ATOM 935 N N . PRO A 1 118 ? 10.078 6.946 -9.352 1.00 92.00 118 PRO A N 1
ATOM 936 C CA . PRO A 1 118 ? 11.360 7.221 -9.991 1.00 92.00 118 PRO A CA 1
ATOM 937 C C . PRO A 1 118 ? 11.212 8.123 -11.226 1.00 92.00 118 PRO A C 1
ATOM 939 O O . PRO A 1 118 ? 10.224 8.038 -11.951 1.00 92.00 118 PRO A O 1
ATOM 942 N N . SER A 1 119 ? 12.216 8.957 -11.502 1.00 89.06 119 SER A N 1
ATOM 943 C CA . SER A 1 119 ? 12.185 9.907 -12.624 1.00 89.06 119 SER A CA 1
ATOM 944 C C . SER A 1 119 ? 12.189 9.247 -14.008 1.00 89.06 119 SER A C 1
ATOM 946 O O . SER A 1 119 ? 11.759 9.869 -14.978 1.00 89.06 119 SER A O 1
ATOM 948 N N . ASP A 1 120 ? 12.647 7.996 -14.110 1.00 89.81 120 ASP A N 1
ATOM 949 C CA . ASP A 1 120 ? 12.614 7.180 -15.329 1.00 89.81 120 ASP A CA 1
ATOM 950 C C . ASP A 1 120 ? 11.243 6.527 -15.589 1.00 89.81 120 ASP A C 1
ATOM 952 O O . ASP A 1 120 ? 11.064 5.855 -16.607 1.00 89.81 120 ASP A O 1
ATOM 956 N N . VAL A 1 121 ? 10.266 6.743 -14.700 1.00 92.94 121 VAL A N 1
ATOM 957 C CA . VAL A 1 121 ? 8.917 6.178 -14.778 1.00 92.94 121 VAL A CA 1
ATOM 958 C C . VAL A 1 121 ? 7.896 7.273 -15.081 1.00 92.94 121 VAL A C 1
ATOM 960 O O . VAL A 1 121 ? 7.757 8.260 -14.360 1.00 92.94 121 VAL A O 1
ATOM 963 N N . SER A 1 122 ? 7.117 7.084 -16.143 1.00 92.69 122 SER A N 1
ATOM 964 C CA . SER A 1 122 ? 6.008 7.960 -16.495 1.00 92.69 122 SER A CA 1
ATOM 965 C C . SER A 1 122 ? 4.700 7.475 -15.879 1.00 92.69 122 SER A C 1
ATOM 967 O O . SER A 1 122 ? 4.272 6.351 -16.113 1.00 92.69 122 SER A O 1
ATOM 969 N N . ALA A 1 123 ? 4.021 8.358 -15.143 1.00 91.44 123 ALA A N 1
ATOM 970 C CA . ALA A 1 123 ? 2.715 8.082 -14.540 1.00 91.44 123 ALA A CA 1
ATOM 971 C C . ALA A 1 123 ? 1.531 8.699 -15.309 1.00 91.44 123 ALA A C 1
ATOM 973 O O . ALA A 1 123 ? 0.416 8.754 -14.791 1.00 91.44 123 ALA A O 1
ATOM 974 N N . LYS A 1 124 ? 1.747 9.191 -16.537 1.00 89.31 124 LYS A N 1
ATOM 975 C CA . LYS A 1 124 ? 0.775 10.004 -17.302 1.00 89.31 124 LYS A CA 1
ATOM 976 C C . LYS A 1 124 ? -0.552 9.302 -17.595 1.00 89.31 124 LYS A C 1
ATOM 978 O O . LYS A 1 124 ? -1.563 9.973 -17.763 1.00 89.31 124 LYS A O 1
ATOM 983 N N . LEU A 1 125 ? -0.534 7.974 -17.679 1.00 88.88 125 LEU A N 1
ATOM 984 C CA . LEU A 1 125 ? -1.715 7.155 -17.964 1.00 88.88 125 LEU A CA 1
ATOM 985 C C . LEU A 1 125 ? -2.552 6.859 -16.711 1.00 88.88 125 LEU A C 1
ATOM 987 O O . LEU A 1 125 ? -3.620 6.262 -16.816 1.00 88.88 125 LEU A O 1
ATOM 991 N N . SER A 1 126 ? -2.075 7.255 -15.530 1.00 91.31 126 SER A N 1
ATOM 992 C CA . SER A 1 126 ? -2.762 7.002 -14.267 1.00 91.31 126 SER A CA 1
ATOM 993 C C . SER A 1 126 ? -4.072 7.774 -14.177 1.00 91.31 126 SER A C 1
ATOM 995 O O . SER A 1 126 ? -4.166 8.926 -14.606 1.00 91.31 126 SER A O 1
ATOM 997 N N . THR A 1 127 ? -5.080 7.168 -13.556 1.00 91.81 127 THR A N 1
ATOM 998 C CA . THR A 1 127 ? -6.382 7.799 -13.342 1.00 91.81 127 THR A CA 1
ATOM 999 C C . THR A 1 127 ? -6.804 7.707 -11.882 1.00 91.81 127 THR A C 1
ATOM 1001 O O . THR A 1 127 ? -6.545 6.729 -11.185 1.00 91.81 127 THR A O 1
ATOM 1004 N N . VAL A 1 128 ? -7.464 8.758 -11.398 1.00 91.44 128 VAL A N 1
ATOM 1005 C CA . VAL A 1 128 ? -8.042 8.797 -10.053 1.00 91.44 128 VAL A CA 1
ATOM 1006 C C . VAL A 1 128 ? -9.519 9.126 -10.203 1.00 91.44 128 VAL A C 1
ATOM 1008 O O . VAL A 1 128 ? -9.887 10.202 -10.680 1.00 91.44 128 VAL A O 1
ATOM 1011 N N . SER A 1 129 ? -10.379 8.184 -9.829 1.00 89.38 129 SER A N 1
ATOM 1012 C CA . SER A 1 129 ? -11.829 8.352 -9.852 1.00 89.38 129 SER A CA 1
ATOM 1013 C C . SER A 1 129 ? -12.313 8.689 -8.447 1.00 89.38 129 SER A C 1
ATOM 1015 O O . SER A 1 129 ? -12.338 7.825 -7.571 1.00 89.38 129 SER A O 1
ATOM 1017 N N . ALA A 1 130 ? -12.700 9.953 -8.250 1.00 83.44 130 ALA A N 1
ATOM 1018 C CA . ALA A 1 130 ? -13.277 10.427 -6.995 1.00 83.44 130 ALA A CA 1
ATOM 1019 C C . ALA A 1 130 ? -14.600 9.701 -6.690 1.00 83.44 130 ALA A C 1
ATOM 1021 O O . ALA A 1 130 ? -14.752 9.129 -5.615 1.00 83.44 130 ALA A O 1
ATOM 1022 N N . ASP A 1 131 ? -15.499 9.627 -7.676 1.00 82.94 131 ASP A N 1
ATOM 1023 C CA . ASP A 1 131 ? -16.847 9.058 -7.526 1.00 82.94 131 ASP A CA 1
ATOM 1024 C C . ASP A 1 131 ? -16.817 7.575 -7.156 1.00 82.94 131 ASP A C 1
ATOM 1026 O O . ASP A 1 131 ? -17.510 7.122 -6.246 1.00 82.94 131 ASP A O 1
ATOM 1030 N N . LYS A 1 132 ? -15.976 6.803 -7.856 1.00 85.88 132 LYS A N 1
ATOM 1031 C CA . LYS A 1 132 ? -15.821 5.366 -7.604 1.00 85.88 132 LYS A CA 1
ATOM 1032 C C . LYS A 1 132 ? -14.856 5.071 -6.457 1.00 85.88 132 LYS A C 1
ATOM 1034 O O . LYS A 1 132 ? -14.720 3.910 -6.080 1.00 85.88 132 LYS A O 1
ATOM 1039 N N . LYS A 1 133 ? -14.194 6.097 -5.912 1.00 88.81 133 LYS A N 1
ATOM 1040 C CA . LYS A 1 133 ? -13.176 5.989 -4.861 1.00 88.81 133 LYS A CA 1
ATOM 1041 C C . LYS A 1 133 ? -12.078 4.995 -5.234 1.00 88.81 133 LYS A C 1
ATOM 1043 O O . LYS A 1 133 ? -11.747 4.089 -4.472 1.00 88.81 133 LYS A O 1
ATOM 1048 N N . ILE A 1 134 ? -11.566 5.124 -6.452 1.00 92.25 134 ILE A N 1
ATOM 1049 C CA . ILE A 1 134 ? -10.618 4.183 -7.050 1.00 92.25 134 ILE A CA 1
ATOM 1050 C C . ILE A 1 134 ? -9.408 4.945 -7.574 1.00 92.25 134 ILE A C 1
ATOM 1052 O O . ILE A 1 134 ? -9.540 5.973 -8.242 1.00 92.25 134 ILE A O 1
ATOM 1056 N N . ILE A 1 135 ? -8.235 4.394 -7.288 1.00 94.31 135 ILE A N 1
ATOM 1057 C CA . ILE A 1 135 ? -6.942 4.849 -7.776 1.00 94.31 135 ILE A CA 1
ATOM 1058 C C . ILE A 1 135 ? -6.411 3.787 -8.729 1.00 94.31 135 ILE A C 1
ATOM 1060 O O . ILE A 1 135 ? -6.285 2.614 -8.375 1.00 94.31 135 ILE A O 1
ATOM 1064 N N . ASP A 1 136 ? -6.092 4.221 -9.938 1.00 94.94 136 ASP A N 1
ATOM 1065 C CA . ASP A 1 136 ? -5.513 3.400 -10.983 1.00 94.94 136 ASP A CA 1
ATOM 1066 C C . ASP A 1 136 ? -4.160 3.987 -11.386 1.00 94.94 136 ASP A C 1
ATOM 1068 O O . ASP A 1 136 ? -4.076 4.893 -12.216 1.00 94.94 136 ASP A O 1
ATOM 1072 N N . LEU A 1 137 ? -3.097 3.514 -10.740 1.00 95.25 137 LEU A N 1
ATOM 1073 C CA . LEU A 1 137 ? -1.739 3.997 -10.957 1.00 95.25 137 LEU A CA 1
ATOM 1074 C C . LEU A 1 137 ? -1.072 3.161 -12.054 1.00 95.25 137 LEU A C 1
ATOM 1076 O O . LEU A 1 137 ? -0.915 1.947 -11.908 1.00 95.25 137 LEU A O 1
ATOM 1080 N N . ILE A 1 138 ? -0.667 3.809 -13.145 1.00 95.19 138 ILE A N 1
ATOM 1081 C CA . ILE A 1 138 ? -0.036 3.168 -14.303 1.00 95.19 138 ILE A CA 1
ATOM 1082 C C . ILE A 1 138 ? 1.368 3.737 -14.473 1.00 95.19 138 ILE A C 1
ATOM 1084 O O . ILE A 1 138 ? 1.529 4.925 -14.741 1.00 95.19 138 ILE A O 1
ATOM 1088 N N . ALA A 1 139 ? 2.364 2.869 -14.330 1.00 95.31 139 ALA A N 1
ATOM 1089 C CA . ALA A 1 139 ? 3.770 3.155 -14.556 1.00 95.31 139 ALA A CA 1
ATOM 1090 C C . ALA A 1 139 ? 4.179 2.672 -15.950 1.00 95.31 139 ALA A C 1
ATOM 1092 O O . ALA A 1 139 ? 4.140 1.477 -16.240 1.00 95.31 139 ALA A O 1
ATOM 1093 N N . ASP A 1 140 ? 4.590 3.608 -16.792 1.00 94.69 140 ASP A N 1
ATOM 1094 C CA . ASP A 1 140 ? 5.147 3.390 -18.123 1.00 94.69 140 ASP A CA 1
ATOM 1095 C C . ASP A 1 140 ? 6.649 3.698 -18.068 1.00 94.69 140 ASP A C 1
ATOM 1097 O O . ASP A 1 140 ? 7.045 4.808 -17.702 1.00 94.69 140 ASP A O 1
ATOM 1101 N N . TYR A 1 141 ? 7.495 2.714 -18.368 1.00 93.88 141 TYR A N 1
ATOM 1102 C CA . TYR A 1 141 ? 8.942 2.866 -18.258 1.00 93.88 141 TYR A CA 1
ATOM 1103 C C . TYR A 1 141 ? 9.701 2.010 -19.268 1.00 93.88 141 TYR A C 1
ATOM 1105 O O . TYR A 1 141 ? 9.184 1.057 -19.854 1.00 93.88 141 TYR A O 1
ATOM 1113 N N . LYS A 1 142 ? 10.973 2.363 -19.463 1.00 92.69 142 LYS A N 1
ATOM 1114 C CA . LYS A 1 142 ? 11.911 1.592 -20.278 1.00 92.69 142 LYS A CA 1
ATOM 1115 C C . LYS A 1 142 ? 12.988 0.969 -19.400 1.00 92.69 142 LYS A C 1
ATOM 1117 O O . LYS A 1 142 ? 13.423 1.552 -18.403 1.00 92.69 142 LYS A O 1
ATOM 1122 N N . THR A 1 143 ? 13.415 -0.225 -19.778 1.00 88.81 143 THR A N 1
ATOM 1123 C CA . THR A 1 143 ? 14.484 -0.948 -19.095 1.00 88.81 143 THR A CA 1
ATOM 1124 C C . THR A 1 143 ? 15.506 -1.410 -20.112 1.00 88.81 143 THR A C 1
ATOM 1126 O O . THR A 1 143 ? 15.178 -2.117 -21.068 1.00 88.81 143 THR A O 1
ATOM 1129 N N . ASP A 1 144 ? 16.751 -1.013 -19.879 1.00 85.50 144 ASP A N 1
ATOM 1130 C CA . ASP A 1 144 ? 17.888 -1.454 -20.670 1.00 85.50 144 ASP A CA 1
ATOM 1131 C C . ASP A 1 144 ? 18.325 -2.845 -20.213 1.00 85.50 144 ASP A C 1
ATOM 1133 O O . ASP A 1 144 ? 18.452 -3.120 -19.014 1.00 85.50 144 ASP A O 1
ATOM 1137 N N . ILE A 1 145 ? 18.562 -3.732 -21.178 1.00 81.75 145 ILE A N 1
ATOM 1138 C CA . ILE A 1 145 ? 19.116 -5.050 -20.892 1.00 81.75 145 ILE A CA 1
ATOM 1139 C C . ILE A 1 145 ? 20.633 -4.967 -21.014 1.00 81.75 145 ILE A C 1
ATOM 1141 O O . ILE A 1 145 ? 21.170 -4.646 -22.074 1.00 81.75 145 ILE A O 1
ATOM 1145 N N . HIS A 1 146 ? 21.324 -5.282 -19.925 1.00 73.50 146 HIS A N 1
ATOM 1146 C CA . HIS A 1 146 ? 22.779 -5.229 -19.864 1.00 73.50 146 HIS A CA 1
ATOM 1147 C C . HIS A 1 146 ? 23.374 -6.508 -20.470 1.00 73.50 146 HIS A C 1
ATOM 1149 O O . HIS A 1 146 ? 23.707 -7.454 -19.759 1.00 73.50 146 HIS A O 1
ATOM 1155 N N . TYR A 1 147 ? 23.484 -6.539 -21.799 1.00 76.62 147 TYR A N 1
ATOM 1156 C CA . TYR A 1 147 ? 24.236 -7.548 -22.546 1.00 76.62 147 TYR A CA 1
ATOM 1157 C C . TYR A 1 147 ? 25.539 -6.955 -23.108 1.00 76.62 147 TYR A C 1
ATOM 1159 O O . TYR A 1 147 ? 25.625 -5.746 -23.318 1.00 76.62 147 TYR A O 1
ATOM 1167 N N . PRO A 1 148 ? 26.554 -7.785 -23.419 1.00 71.88 148 PRO A N 1
ATOM 1168 C CA . PRO A 1 148 ? 27.795 -7.325 -24.050 1.00 71.88 148 PRO A CA 1
ATOM 1169 C C . PRO A 1 148 ? 27.618 -6.865 -25.513 1.00 71.88 148 PRO A C 1
ATOM 1171 O O . PRO A 1 148 ? 28.588 -6.482 -26.160 1.00 71.88 148 PRO A O 1
ATOM 1174 N N . PHE A 1 149 ? 26.396 -6.902 -26.044 1.00 78.12 149 PHE A N 1
ATOM 1175 C CA . PHE A 1 149 ? 26.016 -6.439 -27.376 1.00 78.12 149 PHE A CA 1
ATOM 1176 C C . PHE A 1 149 ? 24.855 -5.446 -27.264 1.00 78.12 149 PHE A C 1
ATOM 1178 O O . PHE A 1 149 ? 24.093 -5.476 -26.300 1.00 78.12 149 PHE A O 1
ATOM 1185 N N . SER A 1 150 ? 24.723 -4.554 -28.248 1.00 78.25 150 SER A N 1
ATOM 1186 C CA . SER A 1 150 ? 23.684 -3.520 -28.241 1.00 78.25 150 SER A CA 1
ATOM 1187 C C . SER A 1 150 ? 22.306 -4.149 -28.468 1.00 78.25 150 SER A C 1
ATOM 1189 O O . SER A 1 150 ? 22.023 -4.663 -29.550 1.00 78.25 150 SER A O 1
ATOM 1191 N N . VAL A 1 151 ? 21.465 -4.133 -27.433 1.00 81.38 151 VAL A N 1
ATOM 1192 C CA . VAL A 1 151 ? 20.066 -4.584 -27.476 1.00 81.38 151 VAL A CA 1
ATOM 1193 C C . VAL A 1 151 ? 19.169 -3.360 -27.289 1.00 81.38 151 VAL A C 1
ATOM 1195 O O . VAL A 1 151 ? 19.489 -2.513 -26.452 1.00 81.38 151 VAL A O 1
ATOM 1198 N N . PRO A 1 152 ? 18.065 -3.222 -28.048 1.00 84.25 152 PRO A N 1
ATOM 1199 C CA . PRO A 1 152 ? 17.117 -2.139 -27.822 1.00 84.25 152 PRO A CA 1
ATOM 1200 C C . PRO A 1 152 ? 16.512 -2.219 -26.418 1.00 84.25 152 PRO A C 1
ATOM 1202 O O . PRO A 1 152 ? 16.304 -3.303 -25.869 1.00 84.25 152 PRO A O 1
ATOM 1205 N N . SER A 1 153 ? 16.194 -1.054 -25.857 1.00 87.38 153 SER A N 1
ATOM 1206 C CA . SER A 1 153 ? 15.502 -0.969 -24.577 1.00 87.38 153 SER A CA 1
ATOM 1207 C C . SER A 1 153 ? 14.098 -1.558 -24.675 1.00 87.38 153 SER A C 1
ATOM 1209 O O . SER A 1 153 ? 13.383 -1.367 -25.663 1.00 87.38 153 SER A O 1
ATOM 1211 N N . LEU A 1 154 ? 13.703 -2.292 -23.638 1.00 89.50 154 LEU A N 1
ATOM 1212 C CA . LEU A 1 154 ? 12.377 -2.886 -23.549 1.00 89.50 154 LEU A CA 1
ATOM 1213 C C . LEU A 1 154 ? 11.419 -1.914 -22.870 1.00 89.50 154 LEU A C 1
ATOM 1215 O O . LEU A 1 154 ? 11.764 -1.270 -21.879 1.00 89.50 154 LEU A O 1
ATOM 1219 N N . HIS A 1 155 ? 10.210 -1.819 -23.413 1.00 92.25 155 HIS A N 1
ATOM 1220 C CA . HIS A 1 155 ? 9.132 -1.005 -22.864 1.00 92.25 155 HIS A CA 1
ATOM 1221 C C . HIS A 1 155 ? 8.232 -1.861 -21.976 1.00 92.25 155 HIS A C 1
ATOM 1223 O O . HIS A 1 155 ? 7.819 -2.947 -22.381 1.00 92.25 155 HIS A O 1
ATOM 1229 N N . PHE A 1 156 ? 7.941 -1.370 -20.774 1.00 93.19 156 PHE A N 1
ATOM 1230 C CA . PHE A 1 156 ? 7.118 -2.051 -19.785 1.00 93.19 156 PHE A CA 1
ATOM 1231 C C . PHE A 1 156 ? 6.001 -1.134 -19.297 1.00 93.19 156 PHE A C 1
ATOM 1233 O O . PHE A 1 156 ? 6.192 0.066 -19.088 1.00 93.19 156 PHE A O 1
ATOM 1240 N N . ILE A 1 157 ? 4.834 -1.736 -19.071 1.00 94.50 157 ILE A N 1
ATOM 1241 C CA . ILE A 1 157 ? 3.692 -1.087 -18.433 1.00 94.50 157 ILE A CA 1
ATOM 1242 C C . ILE A 1 157 ? 3.320 -1.911 -17.212 1.00 94.50 157 ILE A C 1
ATOM 1244 O O . ILE A 1 157 ? 3.011 -3.098 -17.317 1.00 94.50 157 ILE A O 1
ATOM 1248 N N . GLN A 1 158 ? 3.307 -1.265 -16.054 1.00 95.06 158 GLN A N 1
ATOM 1249 C CA . GLN A 1 158 ? 2.864 -1.858 -14.806 1.00 95.06 158 GLN A CA 1
ATOM 1250 C C . GLN A 1 158 ? 1.679 -1.077 -14.252 1.00 95.06 158 GLN A C 1
ATOM 1252 O O . GLN A 1 158 ? 1.623 0.147 -14.331 1.00 95.06 158 GLN A O 1
ATOM 1257 N N . ARG A 1 159 ? 0.712 -1.798 -13.685 1.00 95.00 159 ARG A N 1
ATOM 1258 C CA . ARG A 1 159 ? -0.537 -1.228 -13.186 1.00 95.00 159 ARG A CA 1
ATOM 1259 C C . ARG A 1 159 ? -0.771 -1.646 -11.742 1.00 95.00 159 ARG A C 1
ATOM 1261 O O . ARG A 1 159 ? -0.644 -2.823 -11.411 1.00 95.00 159 ARG A O 1
ATOM 1268 N N . CYS A 1 160 ? -1.133 -0.686 -10.901 1.00 94.94 160 CYS A N 1
ATOM 1269 C CA . CYS A 1 160 ? -1.538 -0.898 -9.520 1.00 94.94 160 CYS A CA 1
ATOM 1270 C C . CYS A 1 160 ? -2.934 -0.306 -9.316 1.00 94.94 160 CYS A C 1
ATOM 1272 O O . CYS A 1 160 ? -3.164 0.874 -9.576 1.00 94.94 160 CYS A O 1
ATOM 1274 N N . TYR A 1 161 ? -3.865 -1.148 -8.874 1.00 94.81 161 TYR A N 1
ATOM 1275 C CA . TYR A 1 161 ? -5.264 -0.789 -8.697 1.00 94.81 161 TYR A CA 1
ATOM 1276 C C . TYR A 1 161 ? -5.630 -0.878 -7.221 1.00 94.81 161 TYR A C 1
ATOM 1278 O O . TYR A 1 161 ? -5.581 -1.960 -6.634 1.00 94.81 161 TYR A O 1
ATOM 1286 N N . VAL A 1 162 ? -5.989 0.255 -6.623 1.00 94.50 162 VAL A N 1
ATOM 1287 C CA . VAL A 1 162 ? -6.270 0.362 -5.188 1.00 94.50 162 VAL A CA 1
ATOM 1288 C C . VAL A 1 162 ? -7.563 1.135 -4.971 1.00 94.50 162 VAL A C 1
ATOM 1290 O O . VAL A 1 162 ? -7.866 2.111 -5.658 1.00 94.50 162 VAL A O 1
ATOM 1293 N N . ARG A 1 163 ? -8.353 0.691 -3.995 1.00 93.00 163 ARG A N 1
ATOM 1294 C CA . ARG A 1 163 ? -9.538 1.416 -3.542 1.00 93.00 163 ARG A CA 1
ATOM 1295 C C . ARG A 1 163 ? -9.127 2.477 -2.522 1.00 93.00 163 ARG A C 1
ATOM 1297 O O . ARG A 1 163 ? -8.349 2.182 -1.623 1.00 93.00 163 ARG A O 1
ATOM 1304 N N . GLY A 1 164 ? -9.683 3.679 -2.643 1.00 91.12 164 GLY A N 1
ATOM 1305 C CA . GLY A 1 164 ? -9.526 4.744 -1.658 1.00 91.12 164 GLY A CA 1
ATOM 1306 C C . GLY A 1 164 ? -10.002 4.294 -0.278 1.00 91.12 164 GLY A C 1
ATOM 1307 O O . GLY A 1 164 ? -11.055 3.659 -0.149 1.00 91.12 164 GLY A O 1
ATOM 1308 N N . PHE A 1 165 ? -9.223 4.612 0.751 1.00 89.12 165 PHE A N 1
ATOM 1309 C CA . PHE A 1 165 ? -9.589 4.334 2.128 1.00 89.12 165 PHE A CA 1
ATOM 1310 C C . PHE A 1 165 ? -10.599 5.378 2.610 1.00 89.12 165 PHE A C 1
ATOM 1312 O O . PHE A 1 165 ? -10.374 6.574 2.474 1.00 89.12 165 PHE A O 1
ATOM 1319 N N . CYS A 1 166 ? -11.709 4.920 3.187 1.00 81.00 166 CYS A N 1
ATOM 1320 C CA . CYS A 1 166 ? -12.819 5.771 3.638 1.00 81.00 166 CYS A CA 1
ATOM 1321 C C . CYS A 1 166 ? -13.171 5.546 5.116 1.00 81.00 166 CYS A C 1
ATOM 1323 O O . CYS A 1 166 ? -14.255 5.909 5.564 1.00 81.00 166 CYS A O 1
ATOM 1325 N N . GLY A 1 167 ? -12.267 4.918 5.874 1.00 76.44 167 GLY A N 1
ATOM 1326 C CA . GLY A 1 167 ? -12.547 4.477 7.236 1.00 76.44 167 GLY A CA 1
ATOM 1327 C C . GLY A 1 167 ? -13.519 3.293 7.301 1.00 76.44 167 GLY A C 1
ATOM 1328 O O . GLY A 1 167 ? -14.059 2.824 6.295 1.00 76.44 167 GLY A O 1
ATOM 1329 N N . ALA A 1 168 ? -13.733 2.789 8.514 1.00 69.81 168 ALA A N 1
ATOM 1330 C CA . ALA A 1 168 ? -14.789 1.827 8.787 1.00 69.81 168 ALA A CA 1
ATOM 1331 C C . ALA A 1 168 ? -16.100 2.593 9.003 1.00 69.81 168 ALA A C 1
ATOM 1333 O O . ALA A 1 168 ? -16.228 3.348 9.967 1.00 69.81 168 ALA A O 1
ATOM 1334 N N . GLN A 1 169 ? -17.087 2.397 8.126 1.00 58.16 169 GLN A N 1
ATOM 1335 C CA . GLN A 1 169 ? -18.452 2.826 8.423 1.00 58.16 169 GLN A CA 1
ATOM 1336 C C . GLN A 1 169 ? -19.029 1.875 9.472 1.00 58.16 169 GLN A C 1
ATOM 1338 O O . GLN A 1 169 ? -19.625 0.858 9.128 1.00 58.16 169 GLN A O 1
ATOM 1343 N N . ILE A 1 170 ? -18.824 2.192 10.751 1.00 53.53 170 ILE A N 1
ATOM 1344 C CA . ILE A 1 170 ? -19.535 1.530 11.845 1.00 53.53 170 ILE A CA 1
ATOM 1345 C C . ILE A 1 170 ? -20.987 1.986 11.719 1.00 53.53 170 ILE A C 1
ATOM 1347 O O . ILE A 1 170 ? -21.310 3.147 11.993 1.00 53.53 170 ILE A O 1
ATOM 1351 N N . LYS A 1 171 ? -21.872 1.119 11.221 1.00 52.31 171 LYS A N 1
ATOM 1352 C CA . LYS A 1 171 ? -23.294 1.460 11.152 1.00 52.31 171 LYS A CA 1
ATOM 1353 C C . LYS A 1 171 ? -23.819 1.549 12.580 1.00 52.31 171 LYS A C 1
ATOM 1355 O O . LYS A 1 171 ? -23.377 0.816 13.455 1.00 52.31 171 LYS A O 1
ATOM 1360 N N . LYS A 1 172 ? -24.811 2.407 12.838 1.00 50.81 172 LYS A N 1
ATOM 1361 C CA . LYS A 1 172 ? -25.444 2.460 14.170 1.00 50.81 172 LYS A CA 1
ATOM 1362 C C . LYS A 1 172 ? -26.065 1.112 14.598 1.00 50.81 172 LYS A C 1
ATOM 1364 O O . LYS A 1 172 ? -26.179 0.856 15.788 1.00 50.81 172 LYS A O 1
ATOM 1369 N N . SER A 1 173 ? -26.388 0.235 13.644 1.00 50.19 173 SER A N 1
ATOM 1370 C CA . SER A 1 173 ? -26.799 -1.156 13.890 1.00 50.19 173 SER A CA 1
ATOM 1371 C C . SER A 1 173 ? -25.673 -2.066 14.404 1.00 50.19 173 SER A C 1
ATOM 1373 O O . SER A 1 173 ? -25.948 -3.163 14.869 1.00 50.19 173 SER A O 1
ATOM 1375 N N . ASP A 1 174 ? -24.409 -1.641 14.324 1.00 51.75 174 ASP A N 1
ATOM 1376 C CA . ASP A 1 174 ? -23.262 -2.404 14.829 1.00 51.75 174 ASP A CA 1
ATOM 1377 C C . ASP A 1 174 ? -22.970 -2.117 16.306 1.00 51.75 174 ASP A C 1
ATOM 1379 O O . ASP A 1 174 ? -22.191 -2.853 16.906 1.00 51.75 174 ASP A O 1
ATOM 1383 N N . TYR A 1 175 ? -23.615 -1.115 16.928 1.00 53.09 175 TYR A N 1
ATOM 1384 C CA . TYR A 1 175 ? -23.524 -0.936 18.385 1.00 53.09 175 TYR A CA 1
ATOM 1385 C C . TYR A 1 175 ? -24.120 -2.139 19.139 1.00 53.09 175 TYR A C 1
ATOM 1387 O O . TYR A 1 175 ? -23.614 -2.500 20.199 1.00 53.09 175 TYR A O 1
ATOM 1395 N N . GLU A 1 176 ? -25.118 -2.818 18.558 1.00 55.09 176 GLU A N 1
ATOM 1396 C CA . GLU A 1 176 ? -25.680 -4.075 19.081 1.00 55.09 176 GLU A CA 1
ATOM 1397 C C . GLU A 1 176 ? -24.729 -5.277 18.898 1.00 55.09 176 GLU A C 1
ATOM 1399 O O . GLU A 1 176 ? -24.835 -6.271 19.613 1.00 55.09 176 GLU A O 1
ATOM 1404 N N . ASN A 1 177 ? -23.746 -5.174 17.994 1.00 64.00 177 ASN A N 1
ATOM 1405 C CA . ASN A 1 177 ? -22.736 -6.203 17.723 1.00 64.00 177 ASN A CA 1
ATOM 1406 C C . ASN A 1 177 ? -21.348 -5.853 18.285 1.00 64.00 177 ASN A C 1
ATOM 1408 O O . ASN A 1 177 ? -20.359 -6.494 17.916 1.00 64.00 177 ASN A O 1
ATOM 1412 N N . ILE A 1 178 ? -21.236 -4.854 19.171 1.00 76.50 178 ILE A N 1
ATOM 1413 C CA . ILE A 1 178 ? -19.960 -4.556 19.829 1.00 76.50 178 ILE A CA 1
ATOM 1414 C C . ILE A 1 178 ? -19.565 -5.778 20.644 1.00 76.50 178 ILE A C 1
ATOM 1416 O O . ILE A 1 178 ? -20.236 -6.148 21.602 1.00 76.50 178 ILE A O 1
ATOM 1420 N N . THR A 1 179 ? -18.467 -6.411 20.249 1.00 86.38 179 THR A N 1
ATOM 1421 C CA . THR A 1 179 ? -17.883 -7.500 21.022 1.00 86.38 179 THR A CA 1
ATOM 1422 C C . THR A 1 179 ? -17.101 -6.896 22.177 1.00 86.38 179 THR A C 1
ATOM 1424 O O . THR A 1 179 ? -16.240 -6.040 21.976 1.00 86.38 179 THR A O 1
ATOM 1427 N N . VAL A 1 180 ? -17.415 -7.335 23.385 1.00 90.31 180 VAL A N 1
ATOM 1428 C CA . VAL A 1 180 ? -16.697 -6.993 24.608 1.00 90.31 180 VAL A CA 1
ATOM 1429 C C . VAL A 1 180 ? -16.156 -8.261 25.252 1.00 90.31 180 VAL A C 1
ATOM 1431 O O . VAL A 1 180 ? -16.592 -9.378 24.965 1.00 90.31 180 VAL A O 1
ATOM 1434 N N . TYR A 1 181 ? -15.174 -8.076 26.120 1.00 89.88 181 TYR A N 1
ATOM 1435 C CA . TYR A 1 181 ? -14.451 -9.148 26.775 1.00 89.88 181 TYR A CA 1
ATOM 1436 C C . TYR A 1 181 ? -14.840 -9.197 28.242 1.00 89.88 181 TYR A C 1
ATOM 1438 O O . TYR A 1 181 ? -14.713 -8.209 28.967 1.00 89.88 181 TYR A O 1
ATOM 1446 N N . VAL A 1 182 ? -15.307 -10.361 28.673 1.00 88.25 182 VAL A N 1
ATOM 1447 C CA . VAL A 1 182 ? -15.660 -10.647 30.064 1.00 88.25 182 VAL A CA 1
ATOM 1448 C C . VAL A 1 182 ? -14.876 -11.859 30.540 1.00 88.25 182 VAL A C 1
ATOM 1450 O O . VAL A 1 182 ? -14.474 -12.716 29.751 1.00 88.25 182 VAL A O 1
ATOM 1453 N N . THR A 1 183 ? -14.650 -11.949 31.845 1.00 84.38 183 THR A N 1
ATOM 1454 C CA . THR A 1 183 ? -14.075 -13.150 32.456 1.00 84.38 183 THR A CA 1
ATOM 1455 C C . THR A 1 183 ? -15.165 -13.943 33.164 1.00 84.38 183 THR A C 1
ATOM 1457 O O . THR A 1 183 ? -16.163 -13.377 33.607 1.00 84.38 183 THR A O 1
ATOM 1460 N N . LYS A 1 184 ? -14.972 -15.262 33.298 1.00 80.75 184 LYS A N 1
ATOM 1461 C CA . LYS A 1 184 ? -15.959 -16.167 33.923 1.00 80.75 184 LYS A CA 1
ATOM 1462 C C . LYS A 1 184 ? -16.448 -15.709 35.306 1.00 80.75 184 LYS A C 1
ATOM 1464 O O . LYS A 1 184 ? -17.588 -15.978 35.656 1.00 80.75 184 LYS A O 1
ATOM 1469 N N . TYR A 1 185 ? -15.570 -15.079 36.084 1.00 76.56 185 TYR A N 1
ATOM 1470 C CA . TYR A 1 185 ? -15.827 -14.664 37.468 1.00 76.56 185 TYR A CA 1
ATOM 1471 C C . TYR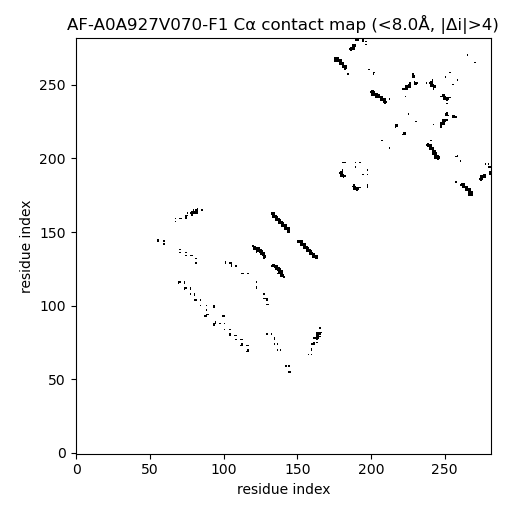 A 1 185 ? -15.671 -13.148 37.677 1.00 76.56 185 TYR A C 1
ATOM 1473 O O . TYR A 1 185 ? -15.638 -12.693 38.816 1.00 76.56 185 TYR A O 1
ATOM 1481 N N . GLY A 1 186 ? -15.502 -12.372 36.603 1.00 77.06 186 GLY A N 1
ATOM 1482 C CA . GLY A 1 186 ? -15.380 -10.917 36.684 1.00 77.06 186 GLY A CA 1
ATOM 1483 C C . GLY A 1 186 ? -16.743 -10.240 36.690 1.00 77.06 186 GLY A C 1
ATOM 1484 O O . GLY A 1 186 ? -17.708 -10.781 36.166 1.00 77.06 186 GLY A O 1
ATOM 1485 N N . THR A 1 187 ? -16.798 -9.035 37.246 1.00 80.50 187 THR A N 1
ATOM 1486 C CA . THR A 1 187 ? -18.009 -8.197 37.334 1.00 80.50 187 THR A CA 1
ATOM 1487 C C . THR A 1 187 ? -17.969 -7.000 36.384 1.00 80.50 187 THR A C 1
ATOM 1489 O O . THR A 1 187 ? -18.838 -6.128 36.429 1.00 80.50 187 THR A O 1
ATOM 1492 N N . ALA A 1 188 ? -16.950 -6.929 35.523 1.00 85.19 188 ALA A N 1
ATOM 1493 C CA . ALA A 1 188 ? -16.777 -5.855 34.558 1.00 85.19 188 ALA A CA 1
ATOM 1494 C C . ALA A 1 188 ? -16.604 -6.395 33.135 1.00 85.19 188 ALA A C 1
ATOM 1496 O O . ALA A 1 188 ? -15.996 -7.450 32.928 1.00 85.19 188 ALA A O 1
ATOM 1497 N N . TYR A 1 189 ? -17.128 -5.658 32.157 1.00 89.69 189 TYR A N 1
ATOM 1498 C CA . TYR A 1 189 ? -16.876 -5.893 30.739 1.00 89.69 189 TYR A CA 1
ATOM 1499 C C . TYR A 1 189 ? -15.844 -4.900 30.197 1.00 89.69 189 TYR A C 1
ATOM 1501 O O . TYR A 1 189 ? -15.798 -3.725 30.575 1.00 89.69 189 TYR A O 1
ATOM 1509 N N . HIS A 1 190 ? -15.005 -5.381 29.284 1.00 90.06 190 HIS A N 1
ATOM 1510 C CA . HIS A 1 190 ? -13.871 -4.647 28.734 1.00 90.06 190 HIS A CA 1
ATOM 1511 C C . HIS A 1 190 ? -14.018 -4.484 27.226 1.00 90.06 190 HIS A C 1
ATOM 1513 O O . HIS A 1 190 ? -14.440 -5.400 26.526 1.00 90.06 190 HIS A O 1
ATOM 1519 N N . LYS A 1 191 ? -13.637 -3.318 26.706 1.00 88.62 191 LYS A N 1
ATOM 1520 C CA . LYS A 1 191 ? -13.640 -3.060 25.258 1.00 88.62 191 LYS A CA 1
ATOM 1521 C C . LYS A 1 191 ? -12.369 -3.566 24.574 1.00 88.62 191 LYS A C 1
ATOM 1523 O O . LYS A 1 191 ? -12.403 -3.947 23.410 1.00 88.62 191 LYS A O 1
ATOM 1528 N N . ASP A 1 192 ? -11.261 -3.562 25.308 1.00 85.75 192 ASP A N 1
ATOM 1529 C CA . ASP A 1 192 ? -9.940 -3.928 24.806 1.00 85.75 192 ASP A CA 1
ATOM 1530 C C . ASP A 1 192 ? -9.498 -5.271 25.395 1.00 85.75 192 ASP A C 1
ATOM 1532 O O . ASP A 1 192 ? -9.539 -5.464 26.616 1.00 85.75 192 ASP A O 1
ATOM 1536 N N . THR A 1 193 ? -9.028 -6.177 24.533 1.00 85.50 193 THR A N 1
ATOM 1537 C CA . THR A 1 193 ? -8.392 -7.425 24.958 1.00 85.50 193 THR A CA 1
ATOM 1538 C C . THR A 1 193 ? -7.134 -7.180 25.758 1.00 85.50 193 THR A C 1
ATOM 1540 O O . THR A 1 193 ? -6.732 -8.095 26.447 1.00 85.50 193 THR A O 1
ATOM 1543 N N . ASN A 1 194 ? -6.492 -6.016 25.666 1.00 83.69 194 ASN A N 1
ATOM 1544 C CA . ASN A 1 194 ? -5.243 -5.688 26.355 1.00 83.69 194 ASN A CA 1
ATOM 1545 C C . ASN A 1 194 ? -5.449 -4.886 27.646 1.00 83.69 194 ASN A C 1
ATOM 1547 O O . ASN A 1 194 ? -4.474 -4.452 28.262 1.00 83.69 194 ASN A O 1
ATOM 1551 N N . CYS A 1 195 ? -6.696 -4.691 28.087 1.00 84.38 195 CYS A N 1
ATOM 1552 C CA . CYS A 1 195 ? -6.971 -3.967 29.320 1.00 84.38 195 CYS A CA 1
ATOM 1553 C C . CYS A 1 195 ? -6.267 -4.632 30.515 1.00 84.38 195 CYS A C 1
ATOM 1555 O O . CYS A 1 195 ? -6.433 -5.824 30.775 1.00 84.38 195 CYS A O 1
ATOM 1557 N N . SER A 1 196 ? -5.514 -3.852 31.292 1.00 78.12 196 SER A N 1
ATOM 1558 C CA . SER A 1 196 ? -4.786 -4.369 32.454 1.00 78.12 196 SER A CA 1
ATOM 1559 C C . SER A 1 196 ? -5.717 -4.981 33.502 1.00 78.12 196 SER A C 1
ATOM 1561 O O . SER A 1 196 ? -5.338 -5.956 34.141 1.00 78.12 196 SER A O 1
ATOM 1563 N N . TYR A 1 197 ? -6.948 -4.483 33.646 1.00 77.44 197 TYR A N 1
ATOM 1564 C CA . TYR A 1 197 ? -7.934 -5.033 34.583 1.00 77.44 197 TYR A CA 1
ATOM 1565 C C . TYR A 1 197 ? -8.549 -6.349 34.096 1.00 77.44 197 TYR A C 1
ATOM 1567 O O . TYR A 1 197 ? -8.918 -7.174 34.928 1.00 77.44 197 TYR A O 1
ATOM 1575 N N . LEU A 1 198 ? -8.554 -6.603 32.781 1.00 79.75 198 LEU A N 1
ATOM 1576 C CA . LEU A 1 198 ? -8.982 -7.887 32.215 1.00 79.75 198 LEU A CA 1
ATOM 1577 C C . LEU A 1 198 ? -8.042 -9.031 32.647 1.00 79.75 198 LEU A C 1
ATOM 1579 O O . LEU A 1 198 ? -8.475 -10.170 32.814 1.00 79.75 198 LEU A O 1
ATOM 1583 N N . TYR A 1 199 ? -6.760 -8.722 32.889 1.00 70.12 199 TYR A N 1
ATOM 1584 C CA . TYR A 1 199 ? -5.737 -9.696 33.307 1.00 70.12 199 TYR A CA 1
ATOM 1585 C C . TYR A 1 199 ? -5.255 -9.554 34.758 1.00 70.12 199 TYR A C 1
ATOM 1587 O O . TYR A 1 199 ? -4.606 -10.470 35.286 1.00 70.12 199 TYR A O 1
ATOM 1595 N N . GLY A 1 200 ? -5.504 -8.401 35.377 1.00 60.12 200 GLY A N 1
ATOM 1596 C CA . GLY A 1 200 ? -4.766 -7.910 36.540 1.00 60.12 200 GLY A CA 1
ATOM 1597 C C . GLY A 1 200 ? -5.480 -8.017 37.882 1.00 60.12 200 GLY A C 1
ATOM 1598 O O . GLY A 1 200 ? -4.794 -7.965 38.898 1.00 60.12 200 GLY A O 1
ATOM 1599 N N . ALA A 1 201 ? -6.801 -8.222 37.919 1.00 58.03 201 ALA A N 1
ATOM 1600 C CA . ALA A 1 201 ? -7.559 -8.158 39.176 1.00 58.03 201 ALA A CA 1
ATOM 1601 C C . ALA A 1 201 ? -7.196 -9.256 40.204 1.00 58.03 201 ALA A C 1
ATOM 1603 O O . ALA A 1 201 ? -7.350 -9.047 41.403 1.00 58.03 201 ALA A O 1
ATOM 1604 N N . ASN A 1 202 ? -6.639 -10.390 39.758 1.00 63.69 202 ASN A N 1
ATOM 1605 C CA . ASN A 1 202 ? -6.428 -11.577 40.603 1.00 63.69 202 ASN A CA 1
ATOM 1606 C C . ASN A 1 202 ? -4.948 -11.981 40.711 1.00 63.69 202 ASN A C 1
ATOM 1608 O O . ASN A 1 202 ? -4.619 -13.165 40.664 1.00 63.69 202 ASN A O 1
ATOM 1612 N N . ARG A 1 203 ? -4.014 -11.024 40.777 1.00 71.19 203 ARG A N 1
ATOM 1613 C CA . ARG A 1 203 ? -2.602 -11.348 41.053 1.00 71.19 203 ARG A CA 1
ATOM 1614 C C . ARG A 1 203 ? -2.406 -11.513 42.557 1.00 71.19 203 ARG A C 1
ATOM 1616 O O . ARG A 1 203 ? -2.791 -10.629 43.316 1.00 71.19 203 ARG A O 1
ATOM 1623 N N . VAL A 1 204 ? -1.805 -12.633 42.955 1.00 76.75 204 VAL A N 1
ATOM 1624 C CA . VAL A 1 204 ? -1.378 -12.857 44.340 1.00 76.75 204 VAL A CA 1
ATOM 1625 C C . VAL A 1 204 ? -0.208 -11.929 44.639 1.00 76.75 204 VAL A C 1
ATOM 1627 O O . VAL A 1 204 ? 0.782 -11.932 43.908 1.00 76.75 204 VAL A O 1
ATOM 1630 N N . GLU A 1 205 ? -0.348 -11.128 45.684 1.00 76.50 205 GLU A N 1
ATOM 1631 C CA . GLU A 1 205 ? 0.684 -10.206 46.162 1.00 76.50 205 GLU A CA 1
ATOM 1632 C C . GLU A 1 205 ? 1.570 -10.866 47.201 1.00 76.50 205 GLU A C 1
ATOM 1634 O O . GLU A 1 205 ? 2.794 -10.823 47.109 1.00 76.50 205 GLU A O 1
ATOM 1639 N N . THR A 1 206 ? 0.933 -11.499 48.181 1.00 81.19 206 THR A N 1
ATOM 1640 C CA . THR A 1 206 ? 1.613 -12.092 49.321 1.00 81.19 206 THR A CA 1
ATOM 1641 C C . THR A 1 206 ? 0.789 -13.231 49.910 1.00 81.19 206 THR A C 1
ATOM 1643 O O . THR A 1 206 ? -0.396 -13.400 49.603 1.00 81.19 206 THR A O 1
ATOM 1646 N N . SER A 1 207 ? 1.432 -14.021 50.760 1.00 86.12 207 SER A N 1
ATOM 1647 C CA . SER A 1 207 ? 0.795 -15.031 51.595 1.00 86.12 207 SER A CA 1
ATOM 1648 C C . SER A 1 207 ? 1.030 -14.697 53.060 1.00 86.12 207 SER A C 1
ATOM 1650 O O . SER A 1 207 ? 2.172 -14.457 53.451 1.00 86.12 207 SER A O 1
ATOM 1652 N N . ILE A 1 208 ? -0.023 -14.734 53.867 1.00 84.19 208 ILE A N 1
ATOM 1653 C CA . ILE A 1 208 ? 0.044 -14.493 55.312 1.00 84.19 208 ILE A CA 1
ATOM 1654 C C . ILE A 1 208 ? -0.436 -15.720 56.079 1.00 84.19 208 ILE A C 1
ATOM 1656 O O . ILE A 1 208 ? -1.183 -16.535 55.535 1.00 84.19 208 ILE A O 1
ATOM 1660 N N . SER A 1 209 ? 0.009 -15.864 57.330 1.00 84.56 209 SER A N 1
ATOM 1661 C CA . SER A 1 209 ? -0.512 -16.905 58.221 1.00 84.56 209 SER A CA 1
ATOM 1662 C C . SER A 1 209 ? -2.003 -16.677 58.466 1.00 84.56 209 SER A C 1
ATOM 1664 O O . SER A 1 209 ? -2.420 -15.537 58.674 1.00 84.56 209 SER A O 1
ATOM 1666 N N . TYR A 1 210 ? -2.800 -17.745 58.465 1.00 80.50 210 TYR A N 1
ATOM 1667 C CA . TYR A 1 210 ? -4.237 -17.651 58.734 1.00 80.50 210 TYR A CA 1
ATOM 1668 C C . TYR A 1 210 ? -4.524 -17.078 60.128 1.00 80.50 210 TYR A C 1
ATOM 1670 O O . TYR A 1 210 ? -5.423 -16.255 60.279 1.00 80.50 210 TYR A O 1
ATOM 1678 N N . ASP A 1 211 ? -3.704 -17.419 61.123 1.00 79.19 211 ASP A N 1
ATOM 1679 C CA . ASP A 1 211 ? -3.849 -16.907 62.491 1.00 79.19 211 ASP A CA 1
ATOM 1680 C C . ASP A 1 211 ? -3.639 -15.386 62.570 1.00 79.19 211 ASP A C 1
ATOM 1682 O O . ASP A 1 211 ? -4.259 -14.702 63.385 1.00 79.19 211 ASP A O 1
ATOM 1686 N N . ASN A 1 212 ? -2.812 -14.838 61.673 1.00 74.12 212 ASN A N 1
ATOM 1687 C CA . ASN A 1 212 ? -2.537 -13.405 61.596 1.00 74.12 212 ASN A CA 1
ATOM 1688 C C . ASN A 1 212 ? -3.577 -12.650 60.758 1.00 74.12 212 ASN A C 1
ATOM 1690 O O . ASN A 1 212 ? -3.663 -11.431 60.866 1.00 74.12 212 ASN A O 1
ATOM 1694 N N . LEU A 1 213 ? -4.418 -13.348 59.983 1.00 70.94 213 LEU A N 1
ATOM 1695 C CA . LEU A 1 213 ? -5.437 -12.736 59.127 1.00 70.94 213 LEU A CA 1
ATOM 1696 C C . LEU A 1 213 ? -6.376 -11.816 59.914 1.00 70.94 213 LEU A C 1
ATOM 1698 O O . LEU A 1 213 ? -6.748 -10.772 59.397 1.00 70.94 213 LEU A O 1
ATOM 1702 N N . PHE A 1 214 ? -6.736 -12.179 61.153 1.00 63.62 214 PHE A N 1
ATOM 1703 C CA . PHE A 1 214 ? -7.644 -11.387 61.993 1.00 63.62 214 PHE A CA 1
ATOM 1704 C C . PHE A 1 214 ? -6.991 -10.149 62.626 1.00 63.62 214 PHE A C 1
ATOM 1706 O O . PHE A 1 214 ? -7.685 -9.174 62.912 1.00 63.62 214 PHE A O 1
ATOM 1713 N N . ALA A 1 215 ? -5.670 -10.167 62.821 1.00 61.78 215 ALA A N 1
ATOM 1714 C CA . ALA A 1 215 ? -4.899 -8.995 63.236 1.00 61.78 215 ALA A CA 1
ATOM 1715 C C . ALA A 1 215 ? -4.595 -8.069 62.039 1.00 61.78 215 ALA A C 1
ATOM 1717 O O . ALA A 1 215 ? -4.577 -6.849 62.188 1.00 61.78 215 ALA A O 1
ATOM 1718 N N . ASP A 1 216 ? -4.447 -8.660 60.849 1.00 55.66 216 ASP A N 1
ATOM 1719 C CA . ASP A 1 216 ? -4.088 -8.019 59.582 1.00 55.66 216 ASP A CA 1
ATOM 1720 C C . ASP A 1 216 ? -5.297 -7.777 58.647 1.00 55.66 216 ASP A C 1
ATOM 1722 O O . ASP A 1 216 ? -5.110 -7.517 57.458 1.00 55.66 216 ASP A O 1
ATOM 1726 N N . ILE A 1 217 ? -6.551 -7.792 59.141 1.00 54.47 217 ILE A N 1
ATOM 1727 C CA . ILE A 1 217 ? -7.748 -7.435 58.327 1.00 54.47 217 ILE A CA 1
ATOM 1728 C C . ILE A 1 217 ? -7.644 -5.986 57.808 1.00 54.47 217 ILE A C 1
ATOM 1730 O O . ILE A 1 217 ? -8.360 -5.587 56.896 1.00 54.47 217 ILE A O 1
ATOM 1734 N N . THR A 1 218 ? -6.712 -5.207 58.354 1.00 53.66 218 THR A N 1
ATOM 1735 C CA . THR A 1 218 ? -6.242 -3.919 57.839 1.00 53.66 218 THR A CA 1
ATOM 1736 C C . THR A 1 218 ? -4.781 -3.984 57.387 1.00 53.66 218 THR A C 1
ATOM 1738 O O . THR A 1 218 ? -3.978 -3.122 57.736 1.00 53.66 218 THR A O 1
ATOM 1741 N N . TYR A 1 219 ? -4.395 -4.974 56.581 1.00 53.44 219 TYR A N 1
ATOM 1742 C CA . TYR A 1 219 ? -3.160 -4.868 55.806 1.00 53.44 219 TYR A CA 1
ATOM 1743 C C . TYR A 1 219 ? -3.329 -3.690 54.838 1.00 53.44 219 TYR A C 1
ATOM 1745 O O . TYR A 1 219 ? -4.257 -3.668 54.031 1.00 53.44 219 TYR A O 1
ATOM 1753 N N . MET A 1 220 ? -2.488 -2.662 54.977 1.00 53.56 220 MET A N 1
ATOM 1754 C CA . MET A 1 220 ? -2.578 -1.419 54.193 1.00 53.56 220 MET A CA 1
ATOM 1755 C C . MET A 1 220 ? -3.920 -0.659 54.343 1.00 53.56 220 MET A C 1
ATOM 1757 O O . MET A 1 220 ? -4.369 -0.013 53.399 1.00 53.56 220 MET A O 1
ATOM 1761 N N . ASN A 1 221 ? -4.569 -0.699 55.521 1.00 58.47 221 ASN A N 1
ATOM 1762 C CA . ASN A 1 221 ? -5.854 -0.018 55.799 1.00 58.47 221 ASN A CA 1
ATOM 1763 C C . ASN A 1 221 ? -7.027 -0.431 54.879 1.00 58.47 221 ASN A C 1
ATOM 1765 O O . ASN A 1 221 ? -7.983 0.330 54.714 1.00 58.47 221 ASN A O 1
ATOM 1769 N N . GLN A 1 222 ? -6.980 -1.623 54.282 1.00 62.34 222 GLN A N 1
ATOM 1770 C CA . GLN A 1 222 ? -8.022 -2.128 53.387 1.00 62.34 222 GLN A CA 1
ATOM 1771 C C . GLN A 1 222 ? -8.575 -3.453 53.907 1.00 62.34 222 GLN A C 1
ATOM 1773 O O . GLN A 1 222 ? -7.815 -4.350 54.256 1.00 62.34 222 GLN A O 1
ATOM 1778 N N . SER A 1 223 ? -9.904 -3.570 53.955 1.00 71.69 223 SER A N 1
ATOM 1779 C CA . SER A 1 223 ? -10.583 -4.781 54.415 1.00 71.69 223 SER A CA 1
ATOM 1780 C C . SER A 1 223 ? -10.570 -5.851 53.327 1.00 71.69 223 SER A C 1
ATOM 1782 O O . SER A 1 223 ? -11.181 -5.654 52.274 1.00 71.69 223 SER A O 1
ATOM 1784 N N . TYR A 1 224 ? -9.928 -6.988 53.597 1.00 76.44 224 TYR A N 1
ATOM 1785 C CA . TYR A 1 224 ? -9.948 -8.137 52.692 1.00 76.44 224 TYR A CA 1
ATOM 1786 C C . TYR A 1 224 ? -11.150 -9.056 52.963 1.00 76.44 224 TYR A C 1
ATOM 1788 O O . TYR A 1 224 ? -11.420 -9.423 54.107 1.00 76.44 224 TYR A O 1
ATOM 1796 N N . ALA A 1 225 ? -11.850 -9.478 51.909 1.00 81.50 225 ALA A N 1
ATOM 1797 C CA . ALA A 1 225 ? -12.983 -10.402 51.984 1.00 81.50 225 ALA A CA 1
ATOM 1798 C C . ALA A 1 225 ? -12.584 -11.854 51.659 1.00 81.50 225 ALA A C 1
ATOM 1800 O O . ALA A 1 225 ? -11.712 -12.106 50.827 1.00 81.50 225 ALA A O 1
ATOM 1801 N N . ALA A 1 226 ? -13.251 -12.830 52.279 1.00 85.31 226 ALA A N 1
ATOM 1802 C CA . ALA A 1 226 ? -13.029 -14.239 51.958 1.00 85.31 226 ALA A CA 1
ATOM 1803 C C . ALA A 1 226 ? -13.497 -14.539 50.529 1.00 85.31 226 ALA A C 1
ATOM 1805 O O . ALA A 1 226 ? -14.610 -14.177 50.142 1.00 85.31 226 ALA A O 1
ATOM 1806 N N . CYS A 1 227 ? -12.685 -15.234 49.735 1.00 85.62 227 CYS A N 1
ATOM 1807 C CA . CYS A 1 227 ? -13.129 -15.666 48.417 1.00 85.62 227 CYS A CA 1
ATOM 1808 C C . CYS A 1 227 ? -14.124 -16.827 48.512 1.00 85.62 227 CYS A C 1
ATOM 1810 O O . CYS A 1 227 ? -13.745 -17.933 48.891 1.00 85.62 227 CYS A O 1
ATOM 1812 N N . ASN A 1 228 ? -15.345 -16.611 48.018 1.00 84.00 228 ASN A N 1
ATOM 1813 C CA . ASN A 1 228 ? -16.432 -17.598 48.010 1.00 84.00 228 ASN A CA 1
ATOM 1814 C C . ASN A 1 228 ? -16.164 -18.861 47.167 1.00 84.00 228 ASN A C 1
ATOM 1816 O O . ASN A 1 228 ? -16.847 -19.865 47.336 1.00 84.00 228 ASN A O 1
ATOM 1820 N N . LEU A 1 229 ? -15.195 -18.828 46.246 1.00 83.25 229 LEU A N 1
ATOM 1821 C CA . LEU A 1 229 ? -14.939 -19.925 45.301 1.00 83.25 229 LEU A CA 1
ATOM 1822 C C . LEU A 1 229 ? -13.936 -20.961 45.810 1.00 83.25 229 LEU A C 1
ATOM 1824 O O . LEU A 1 229 ? -13.907 -22.080 45.304 1.00 83.25 229 LEU A O 1
ATOM 1828 N N . CYS A 1 230 ? -13.080 -20.583 46.757 1.00 85.56 230 CYS A N 1
ATOM 1829 C CA . CYS A 1 230 ? -12.051 -21.463 47.307 1.00 85.56 230 CYS A CA 1
ATOM 1830 C C . CYS A 1 230 ? -12.217 -21.694 48.808 1.00 85.56 230 CYS A C 1
ATOM 1832 O O . CYS A 1 230 ? -11.248 -22.084 49.452 1.00 85.56 230 CYS A O 1
ATOM 1834 N N . ILE A 1 231 ? -13.404 -21.427 49.363 1.00 84.69 231 ILE A N 1
ATOM 1835 C CA . ILE A 1 231 ? -13.700 -21.739 50.763 1.00 84.69 231 ILE A CA 1
ATOM 1836 C C . ILE A 1 231 ? -13.615 -23.262 50.930 1.00 84.69 231 ILE A C 1
ATOM 1838 O O . ILE A 1 231 ? -14.323 -23.989 50.225 1.00 84.69 231 ILE A O 1
ATOM 1842 N N . PRO A 1 232 ? -12.742 -23.765 51.814 1.00 82.88 232 PRO A N 1
ATOM 1843 C CA . PRO A 1 232 ? -12.631 -25.191 52.055 1.00 82.88 232 PRO A CA 1
ATOM 1844 C C . PRO A 1 232 ? -13.819 -25.692 52.885 1.00 82.88 232 PRO A C 1
ATOM 1846 O O . PRO A 1 232 ? -14.410 -24.961 53.676 1.00 82.88 232 PRO A O 1
ATOM 1849 N N . THR A 1 233 ? -14.188 -26.959 52.692 1.00 80.69 233 THR A N 1
ATOM 1850 C CA . THR A 1 233 ? -15.323 -27.588 53.393 1.00 80.69 233 THR A CA 1
ATOM 1851 C C . THR A 1 233 ? -15.027 -27.838 54.873 1.00 80.69 233 THR A C 1
ATOM 1853 O O . THR A 1 233 ? -15.939 -27.832 55.696 1.00 80.69 233 THR A O 1
ATOM 1856 N N . THR A 1 234 ? -13.753 -28.032 55.214 1.00 77.94 234 THR A N 1
ATOM 1857 C CA . THR A 1 234 ? -13.244 -28.109 56.584 1.00 77.94 234 THR A CA 1
ATOM 1858 C C . THR A 1 234 ? -12.064 -27.154 56.730 1.00 77.94 234 THR A C 1
ATOM 1860 O O . THR A 1 234 ? -11.302 -26.952 55.785 1.00 77.94 234 THR A O 1
ATOM 1863 N N . MET A 1 235 ? -11.907 -26.555 57.911 1.00 76.38 235 MET A N 1
ATOM 1864 C CA . MET A 1 235 ? -10.816 -25.607 58.186 1.00 76.38 235 MET A CA 1
ATOM 1865 C C . MET A 1 235 ? -9.527 -26.301 58.657 1.00 76.38 235 MET A C 1
ATOM 1867 O O . MET A 1 235 ? -8.592 -25.647 59.114 1.00 76.38 235 MET A O 1
ATOM 1871 N N . ASP A 1 236 ? -9.463 -27.627 58.536 1.00 72.31 236 ASP A N 1
ATOM 1872 C CA . ASP A 1 236 ? -8.330 -28.425 58.989 1.00 72.31 236 ASP A CA 1
ATOM 1873 C C . ASP A 1 236 ? -7.139 -28.239 58.030 1.00 72.31 236 ASP A C 1
ATOM 1875 O O . ASP A 1 236 ? -7.244 -28.517 56.834 1.00 72.31 236 ASP A O 1
ATOM 1879 N N . ASN A 1 237 ? -5.983 -27.821 58.564 1.00 70.25 237 ASN A N 1
ATOM 1880 C CA . ASN A 1 237 ? -4.705 -27.602 57.854 1.00 70.25 237 ASN A CA 1
ATOM 1881 C C . ASN A 1 237 ? -4.566 -26.306 57.028 1.00 70.25 237 ASN A C 1
ATOM 1883 O O . ASN A 1 237 ? -3.740 -26.243 56.111 1.00 70.25 237 ASN A O 1
ATOM 1887 N N . ILE A 1 238 ? -5.316 -25.248 57.344 1.00 78.12 238 ILE A N 1
ATOM 1888 C CA . ILE A 1 238 ? -5.102 -23.929 56.729 1.00 78.12 238 ILE A CA 1
ATOM 1889 C C . ILE A 1 238 ? -4.043 -23.162 57.522 1.00 78.12 238 ILE A C 1
ATOM 1891 O O . ILE A 1 238 ? -4.353 -22.488 58.497 1.00 78.12 238 ILE A O 1
ATOM 1895 N N . ASN A 1 239 ? -2.791 -23.231 57.075 1.00 82.56 239 ASN A N 1
ATOM 1896 C CA . ASN A 1 239 ? -1.709 -22.465 57.704 1.00 82.56 239 ASN A CA 1
ATOM 1897 C C . ASN A 1 239 ? -1.562 -21.063 57.100 1.00 82.56 239 ASN A C 1
ATOM 1899 O O . ASN A 1 239 ? -1.173 -20.131 57.796 1.00 82.56 239 ASN A O 1
ATOM 1903 N N . PHE A 1 240 ? -1.866 -20.901 55.808 1.00 85.88 240 PHE A N 1
ATOM 1904 C CA . PHE A 1 240 ? -1.646 -19.653 55.078 1.00 85.88 240 PHE A CA 1
ATOM 1905 C C . PHE A 1 240 ? -2.809 -19.323 54.139 1.00 85.88 240 PHE A C 1
ATOM 1907 O O . PHE A 1 240 ? -3.472 -20.218 53.614 1.00 85.88 240 PHE A O 1
ATOM 1914 N N . VAL A 1 241 ? -3.005 -18.030 53.884 1.00 88.12 241 VAL A N 1
ATOM 1915 C CA . VAL A 1 241 ? -3.933 -17.487 52.883 1.00 88.12 241 VAL A CA 1
ATOM 1916 C C . VAL A 1 241 ? -3.214 -16.513 51.955 1.00 88.12 241 VAL A C 1
ATOM 1918 O O . VAL A 1 241 ? -2.220 -15.896 52.330 1.00 88.12 241 VAL A O 1
ATOM 1921 N N . TYR A 1 242 ? -3.717 -16.377 50.733 1.00 87.1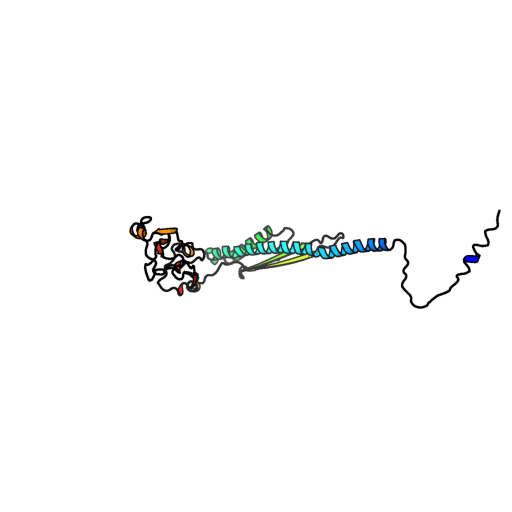9 242 TYR A N 1
ATOM 1922 C CA . TYR A 1 242 ? -3.123 -15.573 49.666 1.00 87.19 242 TYR A CA 1
ATOM 1923 C C . TYR A 1 242 ? -3.938 -14.304 49.432 1.00 87.19 242 TYR A C 1
ATOM 1925 O O . TYR A 1 242 ? -5.131 -14.398 49.144 1.00 87.19 242 TYR A O 1
ATOM 1933 N N . LEU A 1 243 ? -3.299 -13.138 49.514 1.00 84.12 243 LEU A N 1
ATOM 1934 C CA . LEU A 1 243 ? -3.935 -11.835 49.300 1.00 84.12 243 LEU A CA 1
ATOM 1935 C C . LEU A 1 243 ? -3.803 -11.391 47.838 1.00 84.12 243 LEU A C 1
ATOM 1937 O O . LEU A 1 243 ? -2.765 -11.614 47.206 1.00 84.12 243 LEU A O 1
ATOM 1941 N N . THR A 1 244 ? -4.840 -10.745 47.300 1.00 78.88 244 THR A N 1
ATOM 1942 C CA . THR A 1 244 ? -4.839 -10.183 45.935 1.00 78.88 244 THR A CA 1
ATOM 1943 C C . THR A 1 244 ? -5.068 -8.672 45.925 1.00 78.88 244 THR A C 1
ATOM 1945 O O . THR A 1 244 ? -6.040 -8.208 46.516 1.00 78.88 244 THR A O 1
ATOM 1948 N N . ILE A 1 245 ? -4.245 -7.932 45.169 1.00 69.94 245 ILE A N 1
ATOM 1949 C CA . ILE A 1 245 ? -4.252 -6.450 45.097 1.00 69.94 245 ILE A CA 1
ATOM 1950 C C . ILE A 1 245 ? -5.521 -5.878 44.451 1.00 69.94 245 ILE A C 1
ATOM 1952 O O . ILE A 1 245 ? -5.925 -4.763 44.758 1.00 69.94 245 ILE A O 1
ATOM 1956 N N . GLY A 1 246 ? -6.134 -6.601 43.508 1.00 64.75 246 GLY A N 1
ATOM 1957 C CA . GLY A 1 246 ? -7.202 -6.034 42.677 1.00 64.75 246 GLY A CA 1
ATOM 1958 C C . GLY A 1 246 ? -8.602 -6.155 43.274 1.00 64.75 246 GLY A C 1
ATOM 1959 O O . GLY A 1 246 ? -9.373 -5.203 43.219 1.00 64.75 246 GLY A O 1
ATOM 1960 N N . ALA A 1 247 ? -8.939 -7.324 43.821 1.00 62.94 247 ALA A N 1
ATOM 1961 C CA . ALA A 1 247 ? -10.282 -7.624 44.321 1.00 62.94 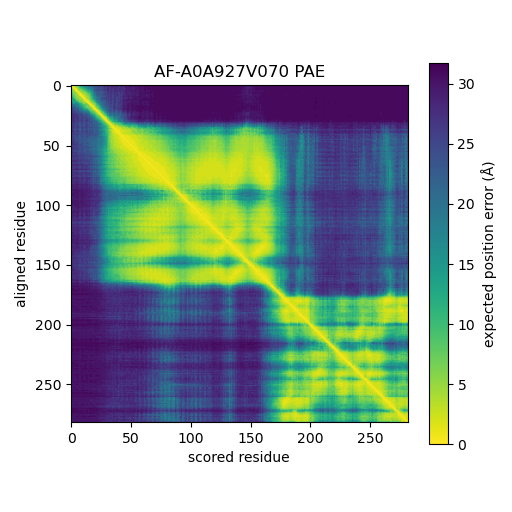247 ALA A CA 1
ATOM 1962 C C . ALA A 1 247 ? -10.434 -7.456 45.843 1.00 62.94 247 ALA A C 1
ATOM 1964 O O . ALA A 1 247 ? -11.528 -7.666 46.361 1.00 62.94 247 ALA A O 1
ATOM 1965 N N . TYR A 1 248 ? -9.347 -7.123 46.556 1.00 75.12 248 TYR A N 1
ATOM 1966 C CA . TYR A 1 248 ? -9.282 -7.124 48.024 1.00 75.12 248 TYR A CA 1
ATOM 1967 C C . TYR A 1 248 ? -9.901 -8.391 48.623 1.00 75.12 248 TYR A C 1
ATOM 1969 O O . TYR A 1 248 ? -10.675 -8.354 49.575 1.00 75.12 248 TYR A O 1
ATOM 1977 N N . SER A 1 249 ? -9.588 -9.538 48.025 1.00 80.31 249 SER A N 1
ATOM 1978 C CA . SER A 1 249 ? -10.006 -10.844 48.511 1.00 80.31 249 SER A CA 1
ATOM 1979 C C . SER A 1 249 ? -8.810 -11.673 48.949 1.00 80.31 249 SER A C 1
ATOM 1981 O O . SER A 1 249 ? -7.714 -11.548 48.396 1.00 80.31 249 SER A O 1
ATOM 1983 N N . TYR A 1 250 ? -9.021 -12.533 49.941 1.00 86.31 250 TYR A N 1
ATOM 1984 C CA . TYR A 1 250 ? -8.056 -13.551 50.328 1.00 86.31 250 TYR A CA 1
ATOM 1985 C C . TYR A 1 250 ? -8.527 -14.941 49.891 1.00 86.31 250 TYR A C 1
ATOM 1987 O O . TYR A 1 250 ? -9.722 -15.249 49.859 1.00 86.31 250 TYR A O 1
ATOM 1995 N N . HIS A 1 251 ? -7.569 -15.789 49.529 1.00 87.94 251 HIS A N 1
ATOM 1996 C CA . HIS A 1 251 ? -7.807 -17.114 48.967 1.00 87.94 251 HIS A CA 1
ATOM 1997 C C . HIS A 1 251 ? -7.097 -18.191 49.781 1.00 87.94 251 HIS A C 1
ATOM 1999 O O . HIS A 1 251 ? -5.952 -18.018 50.185 1.00 87.94 251 HIS A O 1
ATOM 2005 N N . TYR A 1 252 ? -7.743 -19.343 49.944 1.00 87.88 252 TYR A N 1
ATOM 2006 C CA . TYR A 1 252 ? -7.181 -20.497 50.656 1.00 87.88 252 TYR A CA 1
ATOM 2007 C C . TYR A 1 252 ? -6.324 -21.406 49.761 1.00 87.88 252 TYR A C 1
ATOM 2009 O O . TYR A 1 252 ? -5.664 -22.321 50.240 1.00 87.88 252 TYR A O 1
ATOM 2017 N N . SER A 1 253 ? -6.337 -21.189 48.442 1.00 86.12 253 SER A N 1
ATOM 2018 C CA . SER A 1 253 ? -5.597 -22.015 47.487 1.00 86.12 253 SER A CA 1
ATOM 2019 C C . SER A 1 253 ? -5.182 -21.223 46.252 1.00 86.12 253 SER A C 1
ATOM 2021 O O . SER A 1 253 ? -6.011 -20.554 45.635 1.00 86.12 253 SER A O 1
ATOM 2023 N N . LEU A 1 254 ? -3.927 -21.396 45.818 1.00 84.56 254 LEU A N 1
ATOM 2024 C CA . LEU A 1 254 ? -3.423 -20.922 44.517 1.00 84.56 254 LEU A CA 1
ATOM 2025 C C . LEU A 1 254 ? -4.122 -21.589 43.322 1.00 84.56 254 LEU A C 1
ATOM 2027 O O . LEU A 1 254 ? -4.018 -21.114 42.196 1.00 84.56 254 LEU A O 1
ATOM 2031 N N . SER A 1 255 ? -4.854 -22.681 43.557 1.00 83.88 255 SER A N 1
ATOM 2032 C CA . SER A 1 255 ? -5.647 -23.368 42.533 1.00 83.88 255 SER A CA 1
ATOM 2033 C C . SER A 1 255 ? -7.071 -22.820 42.406 1.00 83.88 255 SER A C 1
ATOM 2035 O O . SER A 1 255 ? -7.892 -23.420 41.708 1.00 83.88 255 SER A O 1
ATOM 2037 N N . CYS A 1 256 ? -7.390 -21.699 43.069 1.00 82.75 256 CYS A N 1
ATOM 2038 C CA . CYS A 1 256 ? -8.704 -21.072 42.969 1.00 82.75 256 CYS A CA 1
ATOM 2039 C C . CYS A 1 256 ? -9.083 -20.832 41.491 1.00 82.75 256 CYS A C 1
ATOM 2041 O O . CYS A 1 256 ? -8.288 -20.254 40.740 1.00 82.75 256 CYS A O 1
ATOM 2043 N N . PRO A 1 257 ? -10.297 -21.219 41.051 1.00 78.50 257 PRO A N 1
ATOM 2044 C CA . PRO A 1 257 ? -10.756 -21.003 39.678 1.00 78.50 257 PRO A CA 1
ATOM 2045 C C . PRO A 1 257 ? -10.680 -19.546 39.215 1.00 78.50 257 PRO A C 1
ATOM 2047 O O . PRO A 1 257 ? -10.548 -19.298 38.022 1.00 78.50 257 PRO A O 1
ATOM 2050 N N . ILE A 1 258 ? -10.708 -18.590 40.145 1.00 77.06 258 ILE A N 1
ATOM 2051 C CA . ILE A 1 258 ? -10.594 -17.156 39.864 1.00 77.06 258 ILE A CA 1
ATOM 2052 C C . ILE A 1 258 ? -9.235 -16.766 39.251 1.00 77.06 258 ILE A C 1
ATOM 2054 O O . ILE A 1 258 ? -9.142 -15.779 38.521 1.00 77.06 258 ILE A O 1
ATOM 2058 N N . PHE A 1 259 ? -8.186 -17.561 39.502 1.00 77.44 259 PHE A N 1
ATOM 2059 C CA . PHE A 1 259 ? -6.867 -17.385 38.894 1.00 77.44 259 PHE A CA 1
ATOM 2060 C C . PHE A 1 259 ? -6.814 -17.930 37.462 1.00 77.44 259 PHE A C 1
ATOM 2062 O O . PHE A 1 259 ? -5.943 -17.540 36.682 1.00 77.44 259 PHE A O 1
ATOM 2069 N N . LYS A 1 260 ? -7.758 -18.802 37.076 1.00 73.31 260 LYS A N 1
ATOM 2070 C CA . LYS A 1 260 ? -7.873 -19.292 35.700 1.00 73.31 260 LYS A CA 1
ATOM 2071 C C . LYS A 1 260 ? -8.487 -18.201 34.827 1.00 73.31 260 LYS A C 1
ATOM 2073 O O . LYS A 1 260 ? -9.696 -17.976 34.821 1.00 73.31 260 LYS A O 1
ATOM 2078 N N . ARG A 1 261 ? -7.630 -17.546 34.046 1.00 70.25 261 ARG A N 1
ATOM 2079 C CA . ARG A 1 261 ? -7.988 -16.482 33.100 1.00 70.25 261 ARG A CA 1
ATOM 2080 C C . ARG A 1 261 ? -8.711 -17.052 31.879 1.00 70.25 261 ARG A C 1
ATOM 2082 O O . ARG A 1 261 ? -8.099 -17.290 30.845 1.00 70.25 261 ARG A O 1
ATOM 2089 N N . THR A 1 262 ? -10.012 -17.297 32.014 1.00 79.12 262 THR A N 1
ATOM 2090 C CA . THR A 1 262 ? -10.874 -17.653 30.877 1.00 79.12 262 THR A CA 1
ATOM 2091 C C . THR A 1 262 ? -11.611 -16.401 30.424 1.00 79.12 262 THR A C 1
ATOM 2093 O O . THR A 1 262 ? -12.469 -15.902 31.157 1.00 79.12 262 THR A O 1
ATOM 2096 N N . ILE A 1 263 ? -11.230 -15.884 29.255 1.00 86.19 263 ILE A N 1
ATOM 2097 C CA . ILE A 1 263 ? -11.824 -14.696 28.638 1.00 86.19 263 ILE A CA 1
ATOM 2098 C C . ILE A 1 263 ? -12.829 -15.156 27.588 1.00 86.19 263 ILE A C 1
ATOM 2100 O O . ILE A 1 263 ? -12.506 -15.989 26.742 1.00 86.19 263 ILE A O 1
ATOM 2104 N N . TYR A 1 264 ? -14.028 -14.589 27.636 1.00 87.56 264 TYR A N 1
ATOM 2105 C CA . TYR A 1 264 ? -15.064 -14.791 26.636 1.00 87.56 264 TYR A CA 1
ATOM 2106 C C . TYR A 1 264 ? -15.273 -13.501 25.855 1.00 87.56 264 TYR A C 1
ATOM 2108 O O . TYR A 1 264 ? -15.368 -12.421 26.438 1.00 87.56 264 TYR A O 1
ATOM 2116 N N . ALA A 1 265 ? -15.354 -13.638 24.536 1.00 90.75 265 ALA A N 1
ATOM 2117 C CA . ALA A 1 265 ? -15.824 -12.591 23.646 1.00 90.75 265 ALA A CA 1
ATOM 2118 C C . ALA A 1 265 ? -17.347 -12.724 23.531 1.00 90.75 265 ALA A C 1
ATOM 2120 O O . ALA A 1 265 ? -17.843 -13.746 23.056 1.00 90.75 265 ALA A O 1
ATOM 2121 N N . VAL A 1 266 ? -18.080 -11.720 24.004 1.00 88.44 266 VAL A N 1
ATOM 2122 C CA . VAL A 1 266 ? -19.549 -11.713 24.050 1.00 88.44 266 VAL A CA 1
ATOM 2123 C C . VAL A 1 266 ? -20.044 -10.421 23.412 1.00 88.44 266 VAL A C 1
ATOM 2125 O O . VAL A 1 266 ? -19.354 -9.400 23.461 1.00 88.44 266 VAL A O 1
ATOM 2128 N N . ARG A 1 267 ? -21.221 -10.435 22.784 1.00 87.44 267 ARG A N 1
ATOM 2129 C CA . ARG A 1 267 ? -21.825 -9.189 22.302 1.00 87.44 267 ARG A CA 1
ATOM 2130 C C . ARG A 1 267 ? -22.309 -8.382 23.494 1.00 87.44 267 ARG A C 1
ATOM 2132 O O . ARG A 1 267 ? -22.917 -8.928 24.406 1.00 87.44 267 ARG A O 1
ATOM 2139 N N . LEU A 1 268 ? -22.082 -7.076 23.465 1.00 85.06 268 LEU A N 1
ATOM 2140 C CA . LEU A 1 268 ? -22.504 -6.167 24.525 1.00 85.06 268 LEU A CA 1
ATOM 2141 C C . LEU A 1 268 ? -24.020 -6.234 24.766 1.00 85.06 268 LEU A C 1
ATOM 2143 O O . LEU A 1 268 ? -24.451 -6.118 25.905 1.00 85.06 268 LEU A O 1
ATOM 2147 N N . ALA A 1 269 ? -24.811 -6.480 23.716 1.00 81.88 269 ALA A N 1
ATOM 2148 C CA . ALA A 1 269 ? -26.258 -6.666 23.815 1.00 81.88 269 ALA A CA 1
ATOM 2149 C C . ALA A 1 269 ? -26.674 -7.937 24.583 1.00 81.88 269 ALA A C 1
ATOM 2151 O O . ALA A 1 269 ? -27.746 -7.955 25.182 1.00 81.88 269 ALA A O 1
ATOM 2152 N N . ASP A 1 270 ? -25.833 -8.976 24.593 1.00 84.44 270 ASP A N 1
ATOM 2153 C CA . ASP A 1 270 ? -26.116 -10.249 25.272 1.00 84.44 270 ASP A CA 1
ATOM 2154 C C . ASP A 1 270 ? -25.741 -10.204 26.765 1.00 84.44 270 ASP A C 1
ATOM 2156 O O . ASP A 1 270 ? -25.998 -11.151 27.510 1.00 84.44 270 ASP A O 1
ATOM 2160 N N . ILE A 1 271 ? -25.113 -9.115 27.222 1.00 79.31 271 ILE A N 1
ATOM 2161 C CA . ILE A 1 271 ? -24.716 -8.946 28.617 1.00 79.31 271 ILE A CA 1
ATOM 2162 C C . ILE A 1 271 ? -25.923 -8.513 29.447 1.00 79.31 271 ILE A C 1
ATOM 2164 O O . ILE A 1 271 ? -26.450 -7.411 29.308 1.00 79.31 271 ILE A O 1
ATOM 2168 N N . THR A 1 272 ? -26.333 -9.384 30.365 1.00 68.00 272 THR A N 1
ATOM 2169 C CA . THR A 1 272 ? -27.348 -9.096 31.382 1.00 68.00 272 THR A CA 1
ATOM 2170 C C . THR A 1 272 ? -26.740 -8.317 32.554 1.00 68.00 272 THR A C 1
ATOM 2172 O O . THR A 1 272 ? -25.542 -8.426 32.809 1.00 68.00 272 THR A O 1
ATOM 2175 N N . GLY A 1 273 ? -27.564 -7.528 33.259 1.00 64.81 273 GLY A N 1
ATOM 2176 C CA . GLY A 1 273 ? -27.204 -6.417 34.169 1.00 64.81 273 GLY A CA 1
ATOM 2177 C C . GLY A 1 273 ? -26.332 -6.684 35.410 1.00 64.81 273 GLY A C 1
ATOM 2178 O O . GLY A 1 273 ? -26.412 -5.924 36.368 1.00 64.81 273 GLY A O 1
ATOM 2179 N N . GLU A 1 274 ? -25.500 -7.720 35.406 1.00 74.38 274 GLU A N 1
ATOM 2180 C CA . GLU A 1 274 ? -24.501 -8.011 36.441 1.00 74.38 274 GLU A CA 1
ATOM 2181 C C . GLU A 1 274 ? -23.105 -7.464 36.098 1.00 74.38 274 GLU A C 1
ATOM 2183 O O . GLU A 1 274 ? -22.258 -7.343 36.983 1.00 74.38 274 GLU A O 1
ATOM 2188 N N . TYR A 1 275 ? -22.852 -7.099 34.835 1.00 81.25 275 TYR A N 1
ATOM 2189 C CA . TYR A 1 275 ? -21.559 -6.561 34.414 1.00 81.25 275 TYR A CA 1
ATOM 2190 C C . TYR A 1 275 ? -21.576 -5.037 34.301 1.00 81.25 275 TYR A C 1
ATOM 2192 O O . TYR A 1 275 ? -22.380 -4.443 33.585 1.00 81.25 275 TYR A O 1
ATOM 2200 N N . SER A 1 276 ? -20.613 -4.411 34.964 1.00 86.44 276 SER A N 1
ATOM 2201 C CA . SER A 1 276 ? -20.351 -2.974 34.893 1.00 86.44 276 SER A CA 1
ATOM 2202 C C . SER A 1 276 ? -19.330 -2.629 33.794 1.00 86.44 276 SER A C 1
ATOM 2204 O O . SER A 1 276 ? -18.470 -3.452 33.466 1.00 86.44 276 SER A O 1
ATOM 2206 N N . PRO A 1 277 ? -19.374 -1.425 33.198 1.00 87.69 277 PRO A N 1
ATOM 2207 C CA . PRO A 1 277 ? -18.302 -0.972 32.318 1.00 87.69 277 PRO A CA 1
ATOM 2208 C C . PRO A 1 277 ? -16.987 -0.839 33.088 1.00 87.69 277 PRO A C 1
ATOM 2210 O O . PRO A 1 277 ? -16.938 -0.253 34.169 1.00 87.69 277 PRO A O 1
ATOM 2213 N N . CYS A 1 278 ? -15.894 -1.336 32.511 1.00 86.06 278 CYS A N 1
ATOM 2214 C CA . CYS A 1 278 ? -14.567 -1.091 33.062 1.00 86.06 278 CYS A CA 1
ATOM 2215 C C . CYS A 1 278 ? -14.173 0.393 32.930 1.00 86.06 278 CYS A C 1
ATOM 2217 O O . CYS A 1 278 ? -14.087 0.896 31.813 1.00 86.06 278 CYS A O 1
ATOM 2219 N N . ILE A 1 279 ? -13.816 1.027 34.054 1.00 83.31 279 ILE A N 1
ATOM 2220 C CA . ILE A 1 279 ? -13.367 2.436 34.164 1.00 83.31 279 ILE A CA 1
ATOM 2221 C C . ILE A 1 279 ? -12.108 2.745 33.330 1.00 83.31 279 ILE A C 1
ATOM 2223 O O . ILE A 1 279 ? -11.848 3.880 32.956 1.00 83.31 279 ILE A O 1
ATOM 2227 N N . LEU A 1 280 ? -11.270 1.744 33.048 1.00 81.81 280 LEU A N 1
ATOM 2228 C CA . LEU A 1 280 ? -10.108 1.947 32.172 1.00 81.81 280 LEU A CA 1
ATOM 2229 C C . LEU A 1 280 ? -10.474 1.906 30.687 1.00 81.81 280 LEU A C 1
ATOM 2231 O O . LEU A 1 280 ? -9.720 2.402 29.856 1.00 81.81 280 LEU A O 1
ATOM 2235 N N . CYS A 1 281 ? -11.584 1.257 30.338 1.00 81.25 281 CYS A N 1
ATOM 2236 C CA . CYS A 1 281 ? -12.045 1.147 28.958 1.00 81.25 281 CYS A CA 1
ATOM 2237 C C . CYS A 1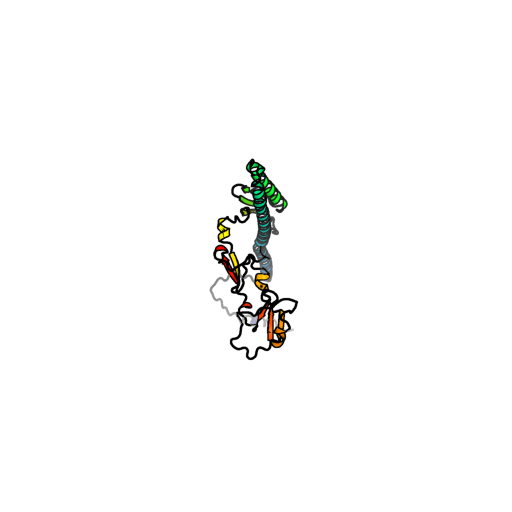 281 ? -13.058 2.239 28.578 1.00 81.25 281 CYS A C 1
ATOM 2239 O O . CYS A 1 281 ? -13.266 2.441 27.379 1.00 81.25 281 CYS A O 1
ATOM 2241 N N . TYR A 1 282 ? -13.691 2.877 29.569 1.00 78.38 282 TYR A N 1
ATOM 2242 C CA . TYR A 1 282 ? -14.780 3.851 29.453 1.00 78.38 282 TYR A CA 1
ATOM 2243 C C . TYR A 1 282 ? -14.609 4.960 30.485 1.00 78.38 282 TYR A C 1
ATOM 2245 O O . TYR A 1 282 ? -14.791 6.132 30.091 1.00 78.38 282 TYR A O 1
#

Mean predicted aligned error: 18.32 Å

Foldseek 3Di:
DDDDDPPVVVVVVPPPDDDDDDDDDDDDPPVDVCPVVVVVVVVVVVVVQVVLVVCQVVVVVVVVVVQVVLLVVLVQVLLALLQVLVVVCPDPVNVVPVPVSQVVSFVVSVVSCCVRHDPQWDQPPWDQDSVQQKTKTKTWGWDDGDDPDDDDIDIDIDIDIDGRDRDDPCDPVCLQVQWWKDWPPDQATANDPPDCCLQAQFDFDDKDFPVCCVVVCCVVHHGAAEDPQADDPDPPPQGIWTATPRPSYIHSDPPRCVNVNDMDTDGPNPDDDRYDYDPVRD

Radius of gyration: 43.91 Å; Cα contacts (8 Å, |Δi|>4): 329; chains: 1; bounding box: 112×87×108 Å

Nearest PDB structures (foldseek):
  6kr6-assembly1_A  TM=3.677E-01  e=2.977E-01  Drosophila melanogaster
  5guh-assembly1_A  TM=2.657E-01  e=2.639E-01  Bombyx mori
  4wrn-assembly1_B  TM=4.020E-01  e=5.048E+00  Escherichia coli O157:H7
  6yft-assembly1_AA  TM=2.513E-01  e=4.214E+00  Wenzhou levi-like virus 1